Protein AF-A0A2V5NGN3-F1 (afdb_monomer_lite)

Structure (mmCIF, N/CA/C/O backbone):
data_AF-A0A2V5NGN3-F1
#
_entry.id   AF-A0A2V5NGN3-F1
#
loop_
_atom_site.group_PDB
_atom_site.id
_atom_site.type_symbol
_atom_site.label_atom_id
_atom_site.label_alt_id
_atom_site.label_comp_id
_atom_site.label_asym_id
_atom_site.label_entity_id
_atom_site.label_seq_id
_atom_site.pdbx_PDB_ins_code
_atom_site.Cartn_x
_atom_site.Cartn_y
_atom_site.Cartn_z
_atom_site.occupancy
_atom_site.B_iso_or_equiv
_atom_site.auth_seq_id
_atom_site.auth_comp_id
_atom_site.auth_asym_id
_atom_site.auth_atom_id
_atom_site.pdbx_PDB_model_num
ATOM 1 N N . MET A 1 1 ? 6.836 14.467 -0.683 1.00 46.88 1 MET A N 1
ATOM 2 C CA . MET A 1 1 ? 5.372 14.557 -0.471 1.00 46.88 1 MET A CA 1
ATOM 3 C C . MET A 1 1 ? 4.946 13.424 0.453 1.00 46.88 1 MET A C 1
ATOM 5 O O . MET A 1 1 ? 5.663 12.428 0.499 1.00 46.88 1 MET A O 1
ATOM 9 N N . LYS A 1 2 ? 3.846 13.578 1.194 1.00 57.81 2 LYS A N 1
ATOM 10 C CA . LYS A 1 2 ? 3.262 12.522 2.037 1.00 57.81 2 LYS A CA 1
ATOM 11 C C . LYS A 1 2 ? 2.615 11.452 1.135 1.00 57.81 2 LYS A C 1
ATOM 13 O O . LYS A 1 2 ? 2.383 11.733 -0.041 1.00 57.81 2 LYS A O 1
ATOM 18 N N . ALA A 1 3 ? 2.464 10.224 1.617 1.00 71.12 3 ALA A N 1
ATOM 19 C CA . ALA A 1 3 ? 1.658 9.213 0.931 1.00 71.12 3 ALA A CA 1
ATOM 20 C C . ALA A 1 3 ? 0.171 9.603 1.017 1.00 71.12 3 ALA A C 1
ATOM 22 O O . ALA A 1 3 ? -0.210 10.286 1.974 1.00 71.12 3 ALA A O 1
ATOM 23 N N . ASP A 1 4 ? -0.630 9.217 0.024 1.00 80.81 4 ASP A N 1
ATOM 24 C CA . ASP A 1 4 ? -2.070 9.487 0.027 1.00 80.81 4 ASP A CA 1
ATOM 25 C C . ASP A 1 4 ? -2.758 8.361 0.807 1.00 80.81 4 ASP A C 1
ATOM 27 O O . ASP A 1 4 ? -2.554 7.189 0.501 1.00 80.81 4 ASP A O 1
ATOM 31 N N . SER A 1 5 ? -3.533 8.694 1.839 1.00 86.94 5 SER A N 1
ATOM 32 C CA . SER A 1 5 ? -4.194 7.698 2.690 1.00 86.94 5 SER A CA 1
ATOM 33 C C . SER A 1 5 ? -5.699 7.926 2.745 1.00 86.94 5 SER A C 1
ATOM 35 O O . SER A 1 5 ? -6.142 9.065 2.883 1.00 86.94 5 SER A O 1
ATOM 37 N N . ALA A 1 6 ? -6.475 6.844 2.734 1.00 90.50 6 ALA A N 1
ATOM 38 C CA . ALA A 1 6 ? -7.907 6.858 3.010 1.00 90.50 6 ALA A CA 1
ATOM 39 C C . ALA A 1 6 ? -8.258 5.887 4.141 1.00 90.50 6 ALA A C 1
ATOM 41 O O . ALA A 1 6 ? -7.582 4.884 4.370 1.00 90.50 6 ALA A O 1
ATOM 42 N N . VAL A 1 7 ? -9.348 6.184 4.841 1.00 92.69 7 VAL A N 1
ATOM 43 C CA . VAL A 1 7 ? -9.950 5.308 5.851 1.00 92.69 7 VAL A CA 1
ATOM 44 C C . VAL A 1 7 ? -11.326 4.906 5.343 1.00 92.69 7 VAL A C 1
ATOM 46 O O . VAL A 1 7 ? -12.008 5.739 4.746 1.00 92.69 7 VAL A O 1
ATOM 49 N N . SER A 1 8 ? -11.736 3.655 5.567 1.00 91.94 8 SER A N 1
ATOM 50 C CA . SER A 1 8 ? -13.068 3.178 5.173 1.00 91.94 8 SER A CA 1
ATOM 51 C C . SER A 1 8 ? -14.178 4.138 5.595 1.00 91.94 8 SER A C 1
ATOM 53 O O . SER A 1 8 ? -14.196 4.648 6.722 1.00 91.94 8 SER A O 1
ATOM 55 N N . THR A 1 9 ? -15.141 4.338 4.700 1.00 89.00 9 THR A N 1
ATOM 56 C CA . THR A 1 9 ? -16.343 5.115 5.001 1.00 89.00 9 THR A CA 1
ATOM 57 C C . THR A 1 9 ? -17.094 4.474 6.174 1.00 89.00 9 THR A C 1
ATOM 59 O O . THR A 1 9 ? -17.117 3.248 6.317 1.00 89.00 9 THR A O 1
ATOM 62 N N . ASN A 1 10 ? -17.647 5.308 7.059 1.00 90.19 10 ASN A N 1
ATOM 63 C CA . ASN A 1 10 ? -18.389 4.898 8.257 1.00 90.19 10 ASN A CA 1
ATOM 64 C C . ASN A 1 10 ? -17.635 3.910 9.167 1.00 90.19 10 ASN A C 1
ATOM 66 O O . ASN A 1 10 ? -18.250 3.123 9.886 1.00 90.19 10 ASN A O 1
ATO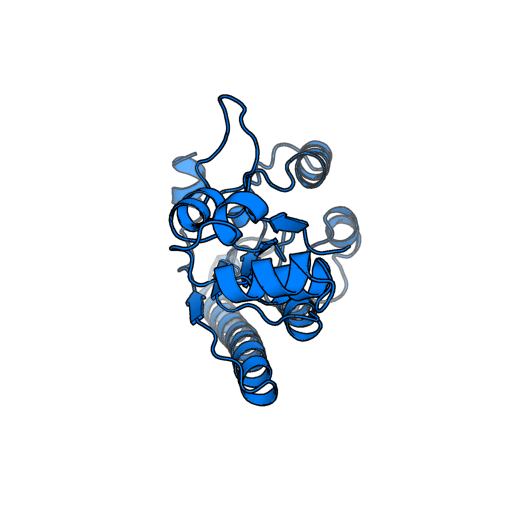M 70 N N . TYR A 1 11 ? -16.292 3.942 9.171 1.00 93.44 11 TYR A N 1
ATOM 71 C CA . TYR A 1 11 ? -15.507 3.008 9.985 1.00 93.44 11 TYR A CA 1
ATOM 72 C C . TYR A 1 11 ? -15.905 3.057 11.465 1.00 93.44 11 TYR A C 1
ATOM 74 O O . TYR A 1 11 ? -15.939 2.004 12.084 1.00 93.44 11 TYR A O 1
ATOM 82 N N . LEU A 1 12 ? -16.244 4.236 12.016 1.00 94.69 12 LEU A N 1
ATOM 83 C CA . LEU A 1 12 ? -16.661 4.382 13.416 1.00 94.69 12 LEU A CA 1
ATOM 84 C C . LEU A 1 12 ? -17.939 3.609 13.733 1.00 94.69 12 LEU A C 1
ATOM 86 O O . LEU A 1 12 ? -17.969 2.915 14.739 1.00 94.69 12 LEU A O 1
ATOM 90 N N . GLU A 1 13 ? -18.958 3.692 12.880 1.00 95.19 13 GLU A N 1
ATOM 91 C CA . GLU A 1 13 ? -20.213 2.944 13.046 1.00 95.19 13 GLU A CA 1
ATOM 92 C C . GLU A 1 13 ? -19.951 1.438 12.966 1.00 95.19 13 GLU A C 1
ATOM 94 O O . GLU A 1 13 ? -20.419 0.661 13.791 1.00 95.19 13 GLU A O 1
ATOM 99 N N . ARG A 1 14 ? -19.103 1.025 12.022 1.00 95.06 14 ARG A N 1
ATOM 100 C CA . ARG A 1 14 ? -18.781 -0.389 11.795 1.00 95.06 14 ARG A CA 1
ATOM 101 C C . ARG A 1 14 ? -17.876 -1.004 12.854 1.00 95.06 14 ARG A C 1
ATOM 103 O O . ARG A 1 14 ? -17.894 -2.218 13.036 1.00 95.06 14 ARG A O 1
ATOM 110 N N . VAL A 1 15 ? -17.043 -0.212 13.525 1.00 96.56 15 VAL A N 1
ATOM 111 C CA . VAL A 1 15 ? -16.332 -0.687 14.720 1.00 96.56 15 VAL A CA 1
ATOM 112 C C . VAL A 1 15 ? -17.188 -0.556 15.977 1.00 96.56 15 VAL A C 1
ATOM 114 O O . VAL A 1 15 ? -16.885 -1.225 16.952 1.00 96.56 15 VAL A O 1
ATOM 117 N N . ALA A 1 16 ? -18.241 0.267 15.968 1.00 96.06 16 ALA A N 1
ATOM 118 C CA . ALA A 1 16 ? -19.187 0.375 17.075 1.00 96.06 16 ALA A CA 1
ATOM 119 C C . ALA A 1 16 ? -20.149 -0.813 17.161 1.00 96.06 16 ALA A C 1
ATOM 121 O O . ALA A 1 16 ? -20.618 -1.109 18.255 1.00 96.06 16 ALA A O 1
ATOM 122 N N . ASP A 1 17 ? -20.410 -1.505 16.052 1.00 95.81 17 ASP A N 1
ATOM 123 C CA . ASP A 1 17 ? -21.212 -2.731 16.028 1.00 95.81 17 ASP A CA 1
ATOM 124 C C . ASP A 1 17 ? -20.639 -3.792 16.997 1.00 95.81 17 ASP A C 1
ATOM 126 O O . ASP A 1 17 ? -19.470 -4.160 16.849 1.00 95.81 17 ASP A O 1
ATOM 130 N N . PRO A 1 18 ? -21.421 -4.304 17.970 1.00 95.88 18 PRO A N 1
ATOM 131 C CA . PRO A 1 18 ? -20.990 -5.361 18.887 1.00 95.88 18 PRO A CA 1
ATOM 132 C C . PRO A 1 18 ? -20.501 -6.649 18.210 1.00 95.88 18 PRO A C 1
ATOM 134 O O . PRO A 1 18 ? -19.661 -7.347 18.775 1.00 95.88 18 PRO A O 1
ATOM 137 N N . ALA A 1 19 ? -20.982 -6.965 17.003 1.00 94.38 19 ALA A N 1
ATOM 138 C CA . ALA A 1 19 ? -20.518 -8.117 16.227 1.00 94.38 19 ALA A CA 1
ATOM 139 C C . ALA A 1 19 ? -19.143 -7.882 15.571 1.00 94.38 19 ALA A C 1
ATOM 141 O O . ALA A 1 19 ? -18.498 -8.815 15.085 1.00 94.38 19 ALA A O 1
ATOM 142 N N . SER A 1 20 ? -18.665 -6.636 15.545 1.00 94.12 20 SER A N 1
ATOM 143 C CA . SER A 1 20 ? -17.372 -6.278 14.977 1.00 94.12 20 SER A CA 1
ATOM 144 C C . SER A 1 20 ? -16.228 -6.756 15.863 1.00 94.12 20 SER A C 1
ATOM 146 O O . SER A 1 20 ? -16.149 -6.429 17.046 1.00 94.12 20 SER A O 1
ATOM 148 N N . ARG A 1 21 ? -15.222 -7.405 15.267 1.00 95.00 21 ARG A N 1
ATOM 149 C CA . ARG A 1 21 ? -13.978 -7.770 15.978 1.00 95.00 21 ARG A CA 1
ATOM 150 C C . ARG A 1 21 ? -13.230 -6.571 16.580 1.00 95.00 21 ARG A C 1
ATOM 152 O O . ARG A 1 21 ? -12.356 -6.753 17.420 1.00 95.00 21 ARG A O 1
ATOM 159 N N . PHE A 1 22 ? -13.527 -5.354 16.120 1.00 96.62 22 PHE A N 1
ATOM 160 C CA . PHE A 1 22 ? -12.909 -4.120 16.607 1.00 96.62 22 PHE A CA 1
ATOM 161 C C . PHE A 1 22 ? -13.726 -3.424 17.700 1.00 96.62 22 PHE A C 1
ATOM 163 O O . PHE A 1 22 ? -13.265 -2.411 18.229 1.00 96.62 22 PHE A O 1
ATOM 170 N N . HIS A 1 23 ? -14.895 -3.960 18.062 1.00 97.00 23 HIS A N 1
ATOM 171 C CA . HIS A 1 23 ? -15.765 -3.392 19.087 1.00 97.00 23 HIS A CA 1
ATOM 172 C C . HIS A 1 23 ? -15.061 -3.115 20.423 1.00 97.00 23 HIS A C 1
ATOM 174 O O . HIS A 1 23 ? -15.217 -2.009 20.947 1.00 97.00 23 HIS A O 1
ATOM 180 N N . PRO A 1 24 ? -14.183 -4.001 20.943 1.00 97.81 24 PRO A N 1
ATOM 181 C CA . PRO A 1 24 ? -13.442 -3.703 22.169 1.00 97.81 24 PRO A CA 1
ATOM 182 C C . PRO A 1 24 ? -12.607 -2.417 22.073 1.00 97.81 24 PRO A C 1
ATOM 184 O O . PRO A 1 24 ? -12.507 -1.652 23.032 1.00 97.81 24 PRO A O 1
ATOM 187 N N . TYR A 1 25 ? -12.039 -2.129 20.898 1.00 97.12 25 TYR A N 1
ATOM 188 C CA . TYR A 1 25 ? -11.279 -0.900 20.675 1.00 97.12 25 TYR A CA 1
ATOM 189 C C . TYR A 1 25 ? -12.185 0.320 20.536 1.00 97.12 25 TYR A C 1
ATOM 191 O O . TYR A 1 25 ? -11.804 1.404 20.972 1.00 97.12 25 TYR A O 1
ATOM 199 N N . TYR A 1 26 ? -13.381 0.164 19.966 1.00 97.19 26 TYR A N 1
ATOM 200 C CA . TYR A 1 26 ? -14.373 1.234 19.954 1.00 97.19 26 TYR A CA 1
ATOM 201 C C . TYR A 1 26 ? -14.799 1.619 21.374 1.00 97.19 26 TYR A C 1
ATOM 203 O O . TYR A 1 26 ? -14.795 2.804 21.702 1.00 97.19 26 TYR A O 1
ATOM 211 N N . VAL A 1 27 ? -15.090 0.638 22.233 1.00 98.00 27 VAL A N 1
ATOM 212 C CA . VAL A 1 27 ? -15.438 0.877 23.643 1.00 98.00 27 VAL A CA 1
ATOM 213 C C . VAL A 1 27 ? -14.296 1.597 24.364 1.00 98.00 27 VAL A C 1
ATOM 215 O O . VAL A 1 27 ? -14.522 2.634 24.985 1.00 98.00 27 VAL A O 1
ATOM 218 N N . ALA A 1 28 ? -13.053 1.130 24.204 1.00 97.69 28 ALA A N 1
ATOM 219 C CA . ALA A 1 28 ? -11.882 1.795 24.777 1.00 97.69 28 ALA A CA 1
ATOM 220 C C . ALA A 1 28 ? -11.720 3.244 24.278 1.00 97.69 28 ALA A C 1
ATOM 222 O O . ALA A 1 28 ? -11.357 4.137 25.044 1.00 97.69 28 ALA A O 1
ATOM 223 N N . TYR A 1 29 ? -12.011 3.498 22.999 1.00 97.44 29 TYR A N 1
ATOM 224 C CA . TYR A 1 29 ? -11.994 4.843 22.424 1.00 97.44 29 TYR A CA 1
ATOM 225 C C . TYR A 1 29 ? -13.089 5.732 23.023 1.00 97.44 29 TYR A C 1
ATOM 227 O O . TYR A 1 29 ? -12.808 6.861 23.422 1.00 97.44 29 TYR A O 1
ATOM 235 N N . LYS A 1 30 ? -14.323 5.228 23.139 1.00 97.25 30 LYS A N 1
ATOM 236 C CA . LYS A 1 30 ? -15.449 5.967 23.733 1.00 97.25 30 LYS A CA 1
ATOM 237 C C . LYS A 1 30 ? -15.225 6.286 25.208 1.00 97.25 30 LYS A C 1
ATOM 239 O O . LYS A 1 30 ? -15.628 7.357 25.648 1.00 97.25 30 LYS A O 1
ATOM 244 N N . ASN A 1 31 ? -14.522 5.413 25.921 1.00 97.31 31 ASN A N 1
ATOM 245 C CA . ASN A 1 31 ? -14.144 5.605 27.319 1.00 97.31 31 ASN A CA 1
ATOM 246 C C . ASN A 1 31 ? -12.887 6.480 27.498 1.00 97.31 31 ASN A C 1
ATOM 248 O O . ASN A 1 31 ? -12.395 6.615 28.614 1.00 97.31 31 ASN A O 1
ATOM 252 N N . GLY A 1 32 ? -12.323 7.039 26.420 1.00 96.38 32 GLY A N 1
ATOM 253 C CA . GLY A 1 32 ? -11.140 7.905 26.477 1.00 96.38 32 GLY A CA 1
ATOM 254 C C . GLY A 1 32 ? -9.824 7.186 26.797 1.00 96.38 32 GLY A C 1
ATOM 255 O O . GLY A 1 32 ? -8.801 7.841 26.975 1.00 96.38 32 GLY A O 1
ATOM 256 N N . GLN A 1 33 ? -9.817 5.851 26.838 1.00 98.00 33 GLN A N 1
ATOM 257 C CA . GLN A 1 33 ? -8.629 5.045 27.151 1.00 98.00 33 GLN A CA 1
ATOM 258 C C . GLN A 1 33 ? -7.629 5.011 25.991 1.00 98.00 33 GLN A C 1
ATOM 260 O O . GLN A 1 33 ? -6.436 4.788 26.190 1.00 98.00 33 GLN A O 1
ATOM 265 N N . ILE A 1 34 ? -8.117 5.201 24.764 1.00 97.50 34 ILE A N 1
ATOM 266 C CA . ILE A 1 34 ? -7.287 5.315 23.567 1.00 97.50 34 ILE A CA 1
ATOM 267 C C . ILE A 1 34 ? -7.717 6.524 22.743 1.00 97.50 34 ILE A C 1
ATOM 269 O O . ILE A 1 34 ? -8.887 6.898 22.706 1.00 97.50 34 ILE A O 1
ATOM 273 N N . THR A 1 35 ? -6.774 7.111 22.017 1.00 96.81 35 THR A N 1
ATOM 274 C CA . THR A 1 35 ? -7.061 8.190 21.072 1.00 96.81 35 THR A CA 1
ATOM 275 C C . THR A 1 35 ? -7.615 7.646 19.756 1.00 96.81 35 THR A C 1
ATOM 277 O O . THR A 1 35 ? -7.431 6.477 19.402 1.00 96.81 35 THR A O 1
ATOM 280 N N . ARG A 1 36 ? -8.228 8.524 18.955 1.00 94.50 36 ARG A N 1
ATOM 281 C CA . ARG A 1 36 ? -8.684 8.188 17.596 1.00 94.50 36 ARG A CA 1
ATOM 282 C C . ARG A 1 36 ? -7.545 7.655 16.717 1.00 94.50 36 ARG A C 1
ATOM 284 O O . ARG A 1 36 ? -7.736 6.700 15.971 1.00 94.50 36 ARG A O 1
ATOM 291 N N . THR A 1 37 ? -6.351 8.234 16.826 1.00 93.94 37 THR A N 1
ATOM 292 C CA . THR A 1 37 ? -5.163 7.782 16.085 1.00 93.94 37 THR A CA 1
ATOM 293 C C . THR A 1 37 ? -4.770 6.360 16.477 1.00 93.94 37 THR A C 1
ATOM 295 O O . THR A 1 37 ? -4.473 5.537 15.614 1.00 93.94 37 THR A O 1
ATOM 298 N N . GLN A 1 38 ? -4.826 6.041 17.771 1.00 95.62 38 GLN A N 1
ATOM 299 C CA . GLN A 1 38 ? -4.563 4.690 18.261 1.00 95.62 38 GLN A CA 1
ATOM 300 C C . GLN A 1 38 ? -5.659 3.697 17.846 1.00 95.62 38 GLN A C 1
ATOM 302 O O . GLN A 1 38 ? -5.361 2.521 17.657 1.00 95.62 38 GLN A O 1
ATOM 307 N N . LEU A 1 39 ? -6.915 4.128 17.692 1.00 96.00 39 LEU A N 1
ATOM 308 C CA . LEU A 1 39 ? -7.974 3.292 17.114 1.00 96.00 39 LEU A CA 1
ATOM 309 C C . LEU A 1 39 ? -7.676 2.971 15.641 1.00 96.00 39 LEU A C 1
ATOM 311 O O . LEU A 1 39 ? -7.677 1.806 15.256 1.00 96.00 39 LEU A O 1
ATOM 315 N N . LEU A 1 40 ? -7.338 3.980 14.832 1.00 94.94 40 LEU A N 1
ATOM 316 C CA . LEU A 1 40 ? -6.981 3.792 13.419 1.00 94.94 40 LEU A CA 1
ATOM 317 C C . LEU A 1 40 ? -5.748 2.896 13.233 1.00 94.94 40 LEU A C 1
ATOM 319 O O . LEU A 1 40 ? -5.697 2.096 12.303 1.00 94.94 40 LEU A O 1
ATOM 323 N N . ALA A 1 41 ? -4.765 2.980 14.132 1.00 94.62 41 ALA A N 1
ATOM 324 C CA . ALA A 1 41 ? -3.578 2.123 14.103 1.00 94.62 41 ALA A CA 1
ATOM 325 C C . ALA A 1 41 ? -3.888 0.627 14.332 1.00 94.62 41 ALA A C 1
ATOM 327 O O . ALA A 1 41 ? -3.075 -0.225 13.967 1.00 94.62 41 ALA A O 1
ATOM 328 N N . ARG A 1 42 ? -5.048 0.311 14.928 1.00 94.75 42 ARG A N 1
ATOM 329 C CA . ARG A 1 42 ? -5.520 -1.060 15.184 1.00 94.75 42 ARG A CA 1
ATOM 330 C C . ARG A 1 42 ? -6.383 -1.632 14.061 1.00 94.75 42 ARG A C 1
ATOM 332 O O . ARG A 1 42 ? -6.627 -2.836 14.048 1.00 94.75 42 ARG A O 1
ATOM 339 N N . LEU A 1 43 ? -6.842 -0.796 13.130 1.00 96.12 43 LEU A N 1
ATOM 340 C CA . LEU A 1 43 ? -7.447 -1.286 11.895 1.00 96.12 43 LEU A CA 1
ATOM 341 C C . LEU A 1 43 ? -6.373 -1.955 11.020 1.00 96.12 43 LEU A C 1
ATOM 343 O O . LEU A 1 43 ? -5.189 -1.697 11.230 1.00 96.12 43 LEU A O 1
ATOM 347 N N . PRO A 1 44 ? -6.747 -2.791 10.040 1.00 96.50 44 PRO A N 1
ATOM 348 C CA . PRO A 1 44 ? -5.828 -3.279 9.022 1.00 96.50 44 PRO A CA 1
ATOM 349 C C . PRO A 1 44 ? -5.299 -2.123 8.164 1.00 96.50 44 PRO A C 1
ATOM 351 O O . PRO A 1 44 ? -6.069 -1.249 7.758 1.00 96.50 44 PRO A O 1
ATOM 354 N N . HIS A 1 45 ? -4.002 -2.134 7.866 1.00 96.75 45 HIS A N 1
ATOM 355 C CA . HIS A 1 45 ? -3.323 -1.180 6.989 1.00 96.75 45 HIS A CA 1
ATOM 356 C C . HIS A 1 45 ? -2.941 -1.866 5.683 1.00 96.75 45 HIS A C 1
ATOM 358 O O . HIS A 1 45 ? -2.197 -2.845 5.676 1.00 96.75 45 HIS A O 1
ATOM 364 N N . VAL A 1 46 ? -3.431 -1.337 4.568 1.00 96.62 46 VAL A N 1
ATOM 365 C CA . VAL A 1 46 ? -3.113 -1.813 3.222 1.00 96.62 46 VAL A CA 1
ATOM 366 C C . VAL A 1 46 ? -2.274 -0.757 2.523 1.00 96.62 46 VAL A C 1
ATOM 368 O O . VAL A 1 46 ? -2.650 0.411 2.470 1.00 96.62 46 VAL A O 1
ATOM 371 N N . ALA A 1 47 ? -1.139 -1.157 1.973 1.00 94.94 47 ALA A N 1
ATOM 372 C CA . ALA A 1 47 ? -0.250 -0.286 1.230 1.00 94.94 47 ALA A CA 1
ATOM 373 C C . ALA A 1 47 ? -0.184 -0.690 -0.236 1.00 94.94 47 ALA A C 1
ATOM 375 O O . ALA A 1 47 ? -0.244 -1.874 -0.564 1.00 94.94 47 ALA A O 1
ATOM 376 N N . MET A 1 48 ? 0.018 0.295 -1.102 1.00 92.12 48 MET A N 1
ATOM 377 C CA . MET A 1 48 ? 0.325 0.069 -2.507 1.00 92.12 48 MET A CA 1
ATOM 378 C C . MET A 1 48 ? 1.620 0.777 -2.898 1.00 92.12 48 MET A C 1
ATOM 380 O O . MET A 1 48 ? 1.820 1.956 -2.596 1.00 92.12 48 MET A O 1
ATOM 384 N N . VAL A 1 49 ? 2.493 0.028 -3.565 1.00 89.75 49 VAL A N 1
ATOM 385 C CA . VAL A 1 49 ? 3.700 0.488 -4.248 1.00 89.75 49 VAL A CA 1
ATOM 386 C C . VAL A 1 49 ? 3.448 0.383 -5.746 1.00 89.75 49 VAL A C 1
ATOM 388 O O . VAL A 1 49 ? 3.044 -0.676 -6.233 1.00 89.75 49 VAL A O 1
ATOM 391 N N . GLY A 1 50 ? 3.728 1.455 -6.480 1.00 83.06 50 GLY A N 1
ATOM 392 C CA . GLY A 1 50 ? 3.336 1.550 -7.880 1.00 83.06 50 GLY A CA 1
ATOM 393 C C . GLY A 1 50 ? 4.137 2.538 -8.718 1.00 83.06 50 GLY A C 1
ATOM 394 O O . GLY A 1 50 ? 4.796 3.439 -8.193 1.00 83.06 50 GLY A O 1
ATOM 395 N N . ASP A 1 51 ? 4.072 2.371 -10.038 1.00 74.12 51 ASP A N 1
ATOM 396 C CA . ASP A 1 51 ? 4.577 3.329 -11.028 1.00 74.12 51 ASP A CA 1
ATOM 397 C C . ASP A 1 51 ? 3.448 4.092 -11.747 1.00 74.12 51 ASP A C 1
ATOM 399 O O . ASP A 1 51 ? 2.295 4.092 -11.324 1.00 74.12 51 ASP A O 1
ATOM 403 N N . SER A 1 52 ? 3.765 4.793 -12.833 1.00 65.06 52 SER A N 1
ATOM 404 C CA . SER A 1 52 ? 2.779 5.549 -13.614 1.00 65.06 52 SER A CA 1
ATOM 405 C C . SER A 1 52 ? 1.633 4.696 -14.166 1.00 65.06 52 SER A C 1
ATOM 407 O O . SER A 1 52 ? 0.516 5.203 -14.229 1.00 65.06 52 SER A O 1
ATOM 409 N N . LEU A 1 53 ? 1.863 3.430 -14.540 1.00 65.62 53 LEU A N 1
ATOM 410 C CA . LEU A 1 53 ? 0.789 2.574 -15.067 1.00 65.62 53 LEU A CA 1
ATOM 411 C C . LEU A 1 53 ? -0.263 2.282 -14.005 1.00 65.62 53 LEU A C 1
ATOM 413 O O . LEU A 1 53 ? -1.458 2.247 -14.284 1.00 65.62 53 LEU A O 1
ATOM 417 N N . SER A 1 54 ? 0.185 2.155 -12.762 1.00 58.25 54 SER A N 1
ATOM 418 C CA . SER A 1 54 ? -0.698 1.927 -11.631 1.00 58.25 54 SER A CA 1
ATOM 419 C C . SER A 1 54 ? -1.525 3.153 -11.206 1.00 58.25 54 SER A C 1
ATOM 421 O O . SER A 1 54 ? -2.407 2.996 -10.371 1.00 58.25 54 SER A O 1
ATOM 423 N N . ARG A 1 55 ? -1.293 4.340 -11.797 1.00 60.97 55 ARG A N 1
ATOM 424 C CA . ARG A 1 55 ? -1.979 5.612 -11.472 1.00 60.97 55 ARG A CA 1
ATOM 425 C C . ARG A 1 55 ? -2.808 6.188 -12.627 1.00 60.97 55 ARG A C 1
ATOM 427 O O . ARG A 1 55 ? -2.935 7.404 -12.751 1.00 60.97 55 ARG A O 1
ATOM 434 N N . ASP A 1 56 ? -3.334 5.329 -13.501 1.00 56.28 56 ASP A N 1
ATOM 435 C CA . ASP A 1 56 ? -4.211 5.733 -14.612 1.00 56.28 56 ASP A CA 1
ATOM 436 C C . ASP A 1 56 ? -3.569 6.764 -15.576 1.00 56.28 56 ASP A C 1
ATOM 438 O O . ASP A 1 56 ? -4.217 7.681 -16.090 1.00 56.28 56 ASP A O 1
ATOM 442 N N . ALA A 1 57 ? -2.253 6.665 -15.796 1.00 52.56 57 ALA A N 1
ATOM 443 C CA . ALA A 1 57 ? -1.513 7.672 -16.549 1.00 52.56 57 ALA A CA 1
ATOM 444 C C . ALA A 1 57 ? -1.796 7.600 -18.062 1.00 52.56 57 ALA A C 1
ATOM 446 O O . ALA A 1 57 ? -1.233 6.780 -18.781 1.00 52.56 57 ALA A O 1
ATOM 447 N N . TYR A 1 58 ? -2.610 8.532 -18.565 1.00 53.28 58 TYR A N 1
ATOM 448 C CA . TYR A 1 58 ? -2.703 8.854 -19.993 1.00 53.28 58 TYR A CA 1
ATOM 449 C C . TYR A 1 58 ? -1.723 9.986 -20.338 1.00 53.28 58 TYR A C 1
ATOM 451 O O . TYR A 1 58 ? -1.791 11.070 -19.743 1.00 53.28 58 TYR A O 1
ATOM 459 N N . ILE A 1 59 ? -0.814 9.766 -21.291 1.00 51.91 59 ILE A N 1
ATOM 460 C CA . ILE A 1 59 ? 0.196 10.751 -21.711 1.00 51.91 59 ILE A CA 1
ATOM 461 C C . ILE A 1 59 ? -0.284 11.421 -23.001 1.00 51.91 59 ILE A C 1
ATOM 463 O O . ILE A 1 59 ? -0.222 10.826 -24.065 1.00 51.91 59 ILE A O 1
ATOM 467 N N . SER A 1 60 ? -0.754 12.670 -22.909 1.00 47.75 60 SER A N 1
ATOM 468 C CA . SER A 1 60 ? -1.161 13.462 -24.089 1.00 47.75 60 SER A CA 1
ATOM 469 C C . SER A 1 60 ? -0.256 14.672 -24.342 1.00 47.75 60 SER A C 1
ATOM 471 O O . SER A 1 60 ? -0.159 15.142 -25.466 1.00 47.75 60 SER A O 1
ATOM 473 N N . SER A 1 61 ? 0.405 15.194 -23.301 1.00 52.56 61 SER A N 1
ATOM 474 C CA . SER A 1 61 ? 1.437 16.242 -23.356 1.00 52.56 61 SER A CA 1
ATOM 475 C C . SER A 1 61 ? 2.117 16.360 -21.985 1.00 52.56 61 SER A C 1
ATOM 477 O O . SER A 1 61 ? 1.532 15.957 -20.981 1.00 52.56 61 SER A O 1
ATOM 479 N N . ALA A 1 62 ? 3.322 16.935 -21.892 1.00 53.19 62 ALA A N 1
ATOM 480 C CA . ALA A 1 62 ? 4.026 17.085 -20.608 1.00 53.19 62 ALA A CA 1
ATOM 481 C C . ALA A 1 62 ? 3.209 17.871 -19.559 1.00 53.19 62 ALA A C 1
ATOM 483 O O . ALA A 1 62 ? 3.136 17.464 -18.399 1.00 53.19 62 ALA A O 1
ATOM 484 N N . LEU A 1 63 ? 2.540 18.952 -19.979 1.00 54.62 63 LEU A N 1
ATOM 485 C CA . LEU A 1 63 ? 1.665 19.756 -19.117 1.00 54.62 63 LEU A CA 1
ATOM 486 C C . LEU A 1 63 ? 0.366 19.020 -18.759 1.00 54.62 63 LEU A C 1
ATOM 488 O O . LEU A 1 63 ? -0.050 19.056 -17.604 1.00 54.62 63 LEU A O 1
ATOM 492 N N . GLY A 1 64 ? -0.243 18.294 -19.704 1.00 57.50 64 GLY A N 1
ATOM 493 C CA . GLY A 1 64 ? -1.442 17.491 -19.442 1.00 57.50 64 GLY A CA 1
ATOM 494 C C . GLY A 1 64 ? -1.174 16.322 -18.490 1.00 57.50 64 GLY A C 1
ATOM 495 O O . GLY A 1 64 ? -1.971 16.046 -17.594 1.00 57.50 64 GLY A O 1
ATOM 496 N N . THR A 1 65 ? -0.018 15.676 -18.628 1.00 58.56 65 THR A N 1
ATOM 497 C CA . THR A 1 65 ? 0.457 14.616 -17.730 1.00 58.56 65 THR A CA 1
ATOM 498 C C . THR A 1 65 ? 0.761 15.167 -16.336 1.00 58.56 65 THR A C 1
ATOM 500 O O . THR A 1 65 ? 0.363 14.559 -15.344 1.00 58.56 65 THR A O 1
ATOM 503 N N . PHE A 1 66 ? 1.400 16.340 -16.237 1.00 60.69 66 PHE A N 1
ATOM 504 C CA . PHE A 1 66 ? 1.644 17.012 -14.956 1.00 60.69 66 PHE A CA 1
ATOM 505 C C . PHE A 1 66 ? 0.339 17.427 -14.257 1.00 60.69 66 PHE A C 1
ATOM 507 O O . PHE A 1 66 ? 0.176 17.180 -13.061 1.00 60.69 66 PHE A O 1
ATOM 514 N N . TRP A 1 67 ? -0.614 17.997 -15.001 1.00 62.38 67 TRP A N 1
ATOM 515 C CA . TRP A 1 67 ? -1.934 18.355 -14.483 1.00 62.38 67 TRP A CA 1
ATOM 516 C C . TRP A 1 67 ? -2.682 17.127 -13.959 1.00 62.38 67 TRP A C 1
ATOM 518 O O . TRP A 1 67 ? -3.167 17.141 -12.828 1.00 62.38 67 TRP A O 1
ATOM 528 N N . ARG A 1 68 ? -2.718 16.025 -14.721 1.00 62.44 68 ARG A N 1
ATOM 529 C CA . ARG A 1 68 ? -3.355 14.768 -14.287 1.00 62.44 68 ARG A CA 1
ATOM 530 C C . ARG A 1 68 ? -2.667 14.145 -13.071 1.00 62.44 68 ARG A C 1
ATOM 532 O O . ARG A 1 68 ? -3.363 13.721 -12.156 1.00 62.44 68 ARG A O 1
ATOM 539 N N . ALA A 1 69 ? -1.335 14.187 -12.995 1.00 61.06 69 ALA A N 1
ATOM 540 C CA . ALA A 1 69 ? -0.577 13.730 -11.823 1.00 61.06 69 ALA A CA 1
ATOM 541 C C . ALA A 1 69 ? -0.960 14.460 -10.521 1.00 61.06 69 ALA A C 1
ATOM 543 O O . ALA A 1 69 ? -0.785 13.926 -9.422 1.00 61.06 69 ALA A O 1
ATOM 544 N N . HIS A 1 70 ? -1.428 15.707 -10.630 1.00 60.84 70 HIS A N 1
ATOM 545 C CA . HIS A 1 70 ? -1.877 16.502 -9.489 1.00 60.84 70 HIS A CA 1
ATOM 546 C C . HIS A 1 70 ? -3.384 16.419 -9.237 1.00 60.84 70 HIS A C 1
ATOM 548 O O . HIS A 1 70 ? -3.787 16.482 -8.082 1.00 60.84 70 HIS A O 1
ATOM 554 N N . THR A 1 71 ? -4.200 16.268 -10.282 1.00 58.75 71 THR A N 1
ATOM 555 C CA . THR A 1 71 ? -5.670 16.351 -10.191 1.00 58.75 71 THR A CA 1
ATOM 556 C C . THR A 1 71 ? -6.389 15.003 -10.133 1.00 58.75 71 THR A C 1
ATOM 558 O O . THR A 1 71 ? -7.552 14.972 -9.746 1.00 58.75 71 THR A O 1
ATOM 561 N N . ARG A 1 72 ? -5.729 13.886 -10.476 1.00 62.28 72 ARG A N 1
ATOM 562 C CA . ARG A 1 72 ? -6.292 12.521 -10.395 1.00 62.28 72 ARG A CA 1
ATOM 563 C C . ARG A 1 72 ? -5.732 11.677 -9.241 1.00 62.28 72 ARG A C 1
ATOM 565 O O . ARG A 1 72 ? -5.792 10.455 -9.290 1.00 62.28 72 ARG A O 1
ATOM 572 N N . ARG A 1 73 ? -5.166 12.300 -8.202 1.00 62.22 73 ARG A N 1
ATOM 573 C CA . ARG A 1 73 ? -4.731 11.554 -7.006 1.00 62.22 73 ARG A CA 1
ATOM 574 C C . ARG A 1 73 ? -5.932 10.906 -6.325 1.00 62.22 73 ARG A C 1
ATOM 576 O O . ARG A 1 73 ? -6.944 11.579 -6.147 1.00 62.22 73 ARG A O 1
ATOM 583 N N . GLY A 1 74 ? -5.805 9.636 -5.942 1.00 64.00 74 GLY A N 1
ATOM 584 C CA . GLY A 1 74 ? -6.905 8.896 -5.325 1.00 64.00 74 GLY A CA 1
ATOM 585 C C . GLY A 1 74 ? -8.073 8.624 -6.281 1.00 64.00 74 GLY A C 1
ATOM 586 O O . GLY A 1 74 ? -9.217 8.593 -5.836 1.00 64.00 74 GLY A O 1
ATOM 587 N N . ARG A 1 75 ? -7.785 8.477 -7.582 1.00 73.44 75 ARG A N 1
ATOM 588 C CA . ARG A 1 75 ? -8.715 8.016 -8.628 1.00 73.44 75 ARG A CA 1
ATOM 589 C C . ARG A 1 75 ? -8.046 6.941 -9.485 1.00 73.44 75 ARG A C 1
ATOM 591 O O . ARG A 1 75 ? -7.916 7.082 -10.701 1.00 73.44 75 ARG A O 1
ATOM 598 N N . ASP A 1 76 ? -7.542 5.904 -8.826 1.00 78.00 76 ASP A N 1
ATOM 599 C CA . ASP A 1 76 ? -6.923 4.754 -9.480 1.00 78.00 76 ASP A CA 1
ATOM 600 C C . ASP A 1 76 ? -7.519 3.427 -8.992 1.00 78.00 76 ASP A C 1
ATOM 602 O O . ASP A 1 76 ? -8.369 3.364 -8.103 1.00 78.00 76 ASP A O 1
ATOM 606 N N . TRP A 1 77 ? -7.090 2.331 -9.615 1.00 83.50 77 TRP A N 1
ATOM 607 C CA . TRP A 1 77 ? -7.595 0.989 -9.323 1.00 83.50 77 TRP A CA 1
ATOM 608 C C . TRP A 1 77 ? -7.375 0.558 -7.864 1.00 83.50 77 TRP A C 1
ATOM 610 O O . TRP A 1 77 ? -8.112 -0.302 -7.370 1.00 83.50 77 TRP A O 1
ATOM 620 N N . PHE A 1 78 ? -6.378 1.113 -7.169 1.00 87.12 78 PHE A N 1
ATOM 621 C CA . PHE A 1 78 ? -6.097 0.800 -5.776 1.00 87.12 78 PHE A CA 1
ATOM 622 C C . PHE A 1 78 ? -6.909 1.693 -4.840 1.00 87.12 78 PHE A C 1
ATOM 624 O O . PHE A 1 78 ? -7.621 1.176 -3.972 1.00 87.12 78 PHE A O 1
ATOM 631 N N . LEU A 1 79 ? -6.818 3.008 -5.035 1.00 84.44 79 LEU A N 1
ATOM 632 C CA . LEU A 1 79 ? -7.429 4.021 -4.194 1.00 84.44 79 LEU A CA 1
ATOM 633 C C . LEU A 1 79 ? -8.299 4.934 -5.059 1.00 84.44 79 LEU A C 1
ATOM 635 O O . LEU A 1 79 ? -7.822 5.922 -5.601 1.00 84.44 79 LEU A O 1
ATOM 639 N N . ASP A 1 80 ? -9.585 4.600 -5.157 1.00 82.62 80 ASP A N 1
ATOM 640 C CA . ASP A 1 80 ? -10.630 5.506 -5.642 1.00 82.62 80 ASP A CA 1
ATOM 641 C C . ASP A 1 80 ? -11.710 5.616 -4.570 1.00 82.62 80 ASP A C 1
ATOM 643 O O . ASP A 1 80 ? -12.281 4.606 -4.136 1.00 82.62 80 ASP A O 1
ATOM 647 N N . THR A 1 81 ? -11.924 6.838 -4.091 1.00 76.25 81 THR A N 1
ATOM 648 C CA . THR A 1 81 ? -12.927 7.161 -3.073 1.00 76.25 81 THR A CA 1
ATOM 649 C C . THR A 1 81 ? -14.071 8.008 -3.620 1.00 76.25 81 THR A C 1
ATOM 651 O O . THR A 1 81 ? -14.956 8.371 -2.846 1.00 76.25 81 THR A O 1
ATOM 654 N N . ASP A 1 82 ? -14.052 8.352 -4.910 1.00 74.19 82 ASP A N 1
ATOM 655 C CA . ASP A 1 82 ? -15.087 9.169 -5.531 1.00 74.19 82 ASP A CA 1
ATOM 656 C C . ASP A 1 82 ? -16.404 8.384 -5.649 1.00 74.19 82 ASP A C 1
ATOM 658 O O . ASP A 1 82 ? -16.417 7.165 -5.824 1.00 74.19 82 ASP A O 1
ATOM 662 N N . LEU A 1 83 ? -17.523 9.094 -5.536 1.00 63.62 83 LEU A N 1
ATOM 663 C CA . LEU A 1 83 ? -18.879 8.566 -5.700 1.00 63.62 83 LEU A CA 1
ATOM 664 C C . LEU A 1 83 ? -19.476 8.934 -7.069 1.00 63.62 83 LEU A C 1
ATOM 666 O O . LEU A 1 83 ? -20.607 8.554 -7.365 1.00 63.62 83 LEU A O 1
ATOM 670 N N . ALA A 1 84 ? -18.744 9.687 -7.897 1.00 72.31 84 ALA A N 1
ATOM 671 C CA . ALA A 1 84 ? -19.177 10.078 -9.232 1.00 72.31 84 ALA A CA 1
ATOM 672 C C . ALA A 1 84 ? -19.376 8.869 -10.168 1.00 72.31 84 ALA A C 1
ATOM 674 O O . ALA A 1 84 ? -18.757 7.819 -10.008 1.00 72.31 84 ALA A O 1
ATOM 675 N N . SER A 1 85 ? -20.190 9.048 -11.212 1.00 57.34 85 SER A N 1
ATOM 676 C CA . SER A 1 85 ? -20.537 8.011 -12.201 1.00 57.34 85 SER A CA 1
ATOM 677 C C . SER A 1 85 ? -19.348 7.427 -12.982 1.00 57.34 85 SER A C 1
ATOM 679 O O . SER A 1 85 ? -19.497 6.390 -13.618 1.00 57.34 85 SER A O 1
ATOM 681 N N . GLY A 1 86 ? -18.173 8.064 -12.925 1.00 63.38 86 GLY A N 1
ATOM 682 C CA . GLY A 1 86 ? -16.913 7.565 -13.490 1.00 63.38 86 GLY A CA 1
ATOM 683 C C . GLY A 1 86 ? -15.957 6.920 -12.477 1.00 63.38 86 GLY A C 1
ATOM 684 O O . GLY A 1 86 ? -14.793 6.722 -12.814 1.00 63.38 86 GLY A O 1
ATOM 685 N N . SER A 1 87 ? -16.409 6.657 -11.245 1.00 72.25 87 SER A N 1
ATOM 686 C CA . SER A 1 87 ? -15.604 6.062 -10.171 1.00 72.25 87 SER A CA 1
ATOM 687 C C . SER A 1 87 ? -15.234 4.610 -10.472 1.00 72.25 87 SER A C 1
ATOM 689 O O . SER A 1 87 ? -16.062 3.804 -10.910 1.00 72.25 87 SER A O 1
ATOM 691 N N . ILE A 1 88 ? -13.977 4.261 -10.213 1.00 77.44 88 ILE A N 1
ATOM 692 C CA . ILE A 1 88 ? -13.485 2.894 -10.318 1.00 77.44 88 ILE A CA 1
ATOM 693 C C . ILE A 1 88 ? -13.855 2.162 -9.031 1.00 77.44 88 ILE A C 1
ATOM 695 O O . ILE A 1 88 ? -13.553 2.611 -7.925 1.00 77.44 88 ILE A O 1
ATOM 699 N N . TYR A 1 89 ? -14.442 0.968 -9.153 1.00 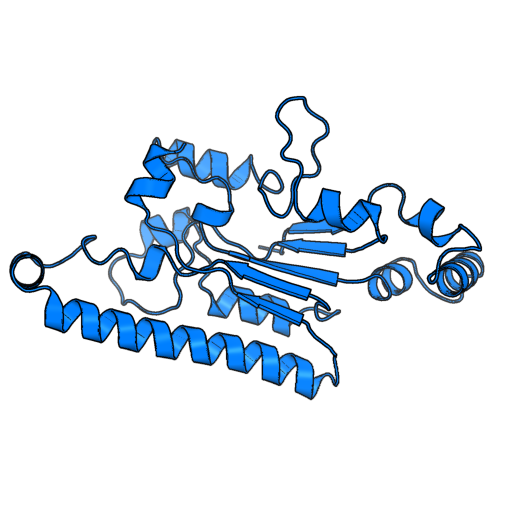83.06 89 TYR A N 1
ATOM 700 C CA . TYR A 1 89 ? -14.658 0.100 -7.995 1.00 83.06 89 TYR A CA 1
ATOM 701 C C . TYR A 1 89 ? -13.329 -0.509 -7.514 1.00 83.06 89 TYR A C 1
ATOM 703 O O . TYR A 1 89 ? -13.000 -1.665 -7.816 1.00 83.06 89 TYR A O 1
ATOM 711 N N . SER A 1 90 ? -12.561 0.327 -6.812 1.00 87.31 90 SER A N 1
ATOM 712 C CA . SER A 1 90 ? -11.166 0.141 -6.420 1.00 87.31 90 SER A CA 1
ATOM 713 C C . SER A 1 90 ? -10.963 -1.008 -5.432 1.00 87.31 90 SER A C 1
ATOM 715 O O . SER A 1 90 ? -11.896 -1.468 -4.766 1.00 87.31 90 SER A O 1
ATOM 717 N N . VAL A 1 91 ? -9.719 -1.477 -5.300 1.00 89.19 91 VAL A N 1
ATOM 718 C CA . VAL A 1 91 ? -9.352 -2.489 -4.296 1.00 89.19 91 VAL A CA 1
ATOM 719 C C . VAL A 1 91 ? -9.708 -2.012 -2.893 1.00 89.19 91 VAL A C 1
ATOM 721 O O . VAL A 1 91 ? -10.259 -2.791 -2.117 1.00 89.19 91 VAL A O 1
ATOM 724 N N . PHE A 1 92 ? -9.486 -0.732 -2.587 1.00 90.75 92 PHE A N 1
ATOM 725 C CA . PHE A 1 92 ? -9.940 -0.128 -1.340 1.00 90.75 92 PHE A CA 1
ATOM 726 C C . PHE A 1 92 ? -11.450 -0.319 -1.124 1.00 90.75 92 PHE A C 1
ATOM 728 O O . PHE A 1 92 ? -11.850 -0.866 -0.096 1.00 90.75 92 PHE A O 1
ATOM 735 N N . LYS A 1 93 ? -12.290 0.035 -2.107 1.00 89.94 93 LYS A N 1
ATOM 736 C CA . LYS A 1 93 ? -13.756 -0.114 -2.019 1.00 89.94 93 LYS A CA 1
ATOM 737 C C . LYS A 1 93 ? -14.238 -1.563 -1.970 1.00 89.94 93 LYS A C 1
ATOM 739 O O . LYS A 1 93 ? -15.300 -1.848 -1.414 1.00 89.94 93 LYS A O 1
ATOM 744 N N . ARG A 1 94 ? -13.472 -2.501 -2.520 1.00 91.25 94 ARG A N 1
ATOM 745 C CA . ARG A 1 94 ? -13.745 -3.940 -2.388 1.00 91.25 94 ARG A CA 1
ATOM 746 C C . ARG A 1 94 ? -13.421 -4.434 -0.988 1.00 91.25 94 ARG A C 1
ATOM 748 O O . ARG A 1 94 ? -14.265 -5.062 -0.355 1.00 91.25 94 ARG A O 1
ATOM 755 N N . LEU A 1 95 ? -12.230 -4.113 -0.489 1.00 92.31 95 LEU A N 1
ATOM 756 C CA . LEU A 1 95 ? -11.777 -4.532 0.834 1.00 92.31 95 LEU A CA 1
ATOM 757 C C . LEU A 1 95 ? -12.600 -3.888 1.955 1.00 92.31 95 LEU A C 1
ATOM 759 O O . LEU A 1 95 ? -12.889 -4.558 2.948 1.00 92.31 95 LEU A O 1
ATOM 763 N N . GLU A 1 96 ? -13.047 -2.636 1.780 1.00 92.12 96 GLU A N 1
ATOM 764 C CA . GLU A 1 96 ? -13.850 -1.956 2.796 1.00 92.12 96 GLU A CA 1
ATOM 765 C C . GLU A 1 96 ? -15.155 -2.706 3.074 1.00 92.12 96 GLU A C 1
ATOM 767 O O . GLU A 1 96 ? -15.602 -2.692 4.214 1.00 92.12 96 GLU A O 1
ATOM 772 N N . ARG A 1 97 ? -15.745 -3.431 2.112 1.00 91.12 97 ARG A N 1
ATOM 773 C CA . ARG A 1 97 ? -16.971 -4.213 2.364 1.00 91.12 97 ARG A CA 1
ATOM 774 C C . ARG A 1 97 ? -16.778 -5.283 3.437 1.00 91.12 97 ARG A C 1
ATOM 776 O O . ARG A 1 97 ? -17.683 -5.511 4.231 1.00 91.12 97 ARG A O 1
ATOM 783 N N . PHE A 1 98 ? -15.591 -5.876 3.514 1.00 91.06 98 PHE A N 1
ATOM 784 C CA . PHE A 1 98 ? -15.303 -6.965 4.449 1.00 91.06 98 PHE A CA 1
ATOM 785 C C . PHE A 1 98 ? -14.876 -6.463 5.827 1.00 91.06 98 PHE A C 1
ATOM 787 O O . PHE A 1 98 ? -15.265 -7.023 6.845 1.00 91.06 98 PHE A O 1
ATOM 794 N N . THR A 1 99 ? -14.068 -5.404 5.881 1.00 93.38 99 THR A N 1
ATOM 795 C CA . THR A 1 99 ? -13.527 -4.882 7.142 1.00 93.38 99 THR A CA 1
ATOM 796 C C . THR A 1 99 ? -13.252 -3.386 7.016 1.00 93.38 99 THR A C 1
ATOM 798 O O . THR A 1 99 ? -12.767 -2.950 5.972 1.00 93.38 99 THR A O 1
ATOM 801 N N . PRO A 1 100 ? -13.493 -2.578 8.063 1.00 95.31 100 PRO A N 1
ATOM 802 C CA . PRO A 1 100 ? -12.922 -1.240 8.129 1.00 95.31 100 PRO A CA 1
ATOM 803 C C . PRO A 1 100 ? -11.395 -1.331 8.076 1.00 95.31 100 PRO A C 1
ATOM 805 O O . PRO A 1 100 ? -10.825 -2.220 8.713 1.00 95.31 100 PRO A O 1
ATOM 808 N N . LEU A 1 101 ? -10.751 -0.450 7.312 1.00 95.94 101 LEU A N 1
ATOM 809 C CA . LEU A 1 101 ? -9.307 -0.455 7.074 1.00 95.94 101 LEU A CA 1
ATOM 810 C C . LEU A 1 101 ? -8.767 0.944 6.750 1.00 95.94 101 LEU A C 1
ATOM 812 O O . LEU A 1 101 ? -9.522 1.880 6.474 1.00 95.94 101 LEU A O 1
ATOM 816 N N . VAL A 1 102 ? -7.441 1.059 6.768 1.00 95.50 102 VAL A N 1
ATOM 817 C CA . VAL A 1 102 ? -6.684 2.220 6.294 1.00 95.50 102 VAL A CA 1
ATOM 818 C C . VAL A 1 102 ? -5.904 1.802 5.051 1.00 95.50 102 VAL A C 1
ATOM 820 O O . VAL A 1 102 ? -5.126 0.855 5.104 1.00 95.50 102 VAL A O 1
ATOM 823 N N . ALA A 1 103 ? -6.098 2.489 3.931 1.00 93.88 103 ALA A N 1
ATOM 824 C CA . ALA A 1 103 ? -5.328 2.269 2.711 1.00 93.88 103 ALA A CA 1
ATOM 825 C C . ALA A 1 103 ? -4.371 3.435 2.485 1.00 93.88 103 ALA A C 1
ATOM 827 O O . ALA A 1 103 ? -4.753 4.582 2.693 1.00 93.88 103 ALA A O 1
ATOM 828 N N . THR A 1 104 ? -3.135 3.151 2.079 1.00 92.06 104 THR A N 1
ATOM 829 C CA . THR A 1 104 ? -2.117 4.167 1.790 1.00 92.06 104 THR A CA 1
ATOM 830 C C . THR A 1 104 ? -1.407 3.875 0.475 1.00 92.06 104 THR A C 1
ATOM 832 O O . THR A 1 104 ? -0.813 2.815 0.288 1.00 92.06 104 THR A O 1
ATOM 835 N N . GLU A 1 105 ? -1.443 4.834 -0.438 1.00 87.75 105 GLU A N 1
ATOM 836 C CA . GLU A 1 105 ? -0.781 4.774 -1.730 1.00 87.75 105 GLU A CA 1
ATOM 837 C C . GLU A 1 105 ? 0.589 5.470 -1.659 1.00 87.75 105 GLU A C 1
ATOM 839 O O . GLU A 1 105 ? 0.705 6.684 -1.448 1.00 87.75 105 GLU A O 1
ATOM 844 N N . TYR A 1 106 ? 1.652 4.687 -1.839 1.00 82.38 106 TYR A N 1
ATOM 845 C CA . TYR A 1 106 ? 3.037 5.166 -1.870 1.00 82.38 106 TYR A CA 1
ATOM 846 C C . TYR A 1 106 ? 3.536 5.435 -3.298 1.00 82.38 106 TYR A C 1
ATOM 848 O O . TYR A 1 106 ? 4.564 6.111 -3.460 1.00 82.38 106 TYR A O 1
ATOM 856 N N . GLY A 1 107 ? 2.776 4.967 -4.300 1.00 66.81 107 GLY A N 1
ATOM 857 C CA . GLY A 1 107 ? 3.022 5.090 -5.736 1.00 66.81 107 GLY A CA 1
ATOM 858 C C . GLY A 1 107 ? 3.419 6.494 -6.187 1.00 66.81 107 GLY A C 1
ATOM 859 O O . GLY A 1 107 ? 3.015 7.502 -5.609 1.00 66.81 107 GLY A O 1
ATOM 860 N N . GLY A 1 108 ? 4.216 6.591 -7.251 1.00 59.22 108 GLY A N 1
ATOM 861 C CA . GLY A 1 108 ? 4.601 7.863 -7.868 1.00 59.22 108 GLY A CA 1
ATOM 862 C C . GLY A 1 108 ? 4.599 7.770 -9.391 1.00 59.22 108 GLY A C 1
ATOM 863 O O . GLY A 1 108 ? 5.000 6.754 -9.953 1.00 59.22 108 GLY A O 1
ATOM 864 N N . MET A 1 109 ? 4.182 8.842 -10.070 1.00 50.69 109 MET A N 1
ATOM 865 C CA . MET A 1 109 ? 4.238 8.941 -11.535 1.00 50.69 109 MET A CA 1
ATOM 866 C C . MET A 1 109 ? 5.673 8.720 -12.031 1.00 50.69 109 MET A C 1
ATOM 868 O O . MET A 1 109 ? 6.558 9.460 -11.623 1.00 50.69 109 MET A O 1
ATOM 872 N N . GLY A 1 110 ? 5.900 7.718 -12.890 1.00 46.44 110 GLY A N 1
ATOM 873 C CA . GLY A 1 110 ? 7.187 7.422 -13.541 1.00 46.44 110 GLY A CA 1
ATOM 874 C C . GLY A 1 110 ? 8.261 6.790 -12.640 1.00 46.44 110 GLY A C 1
ATOM 875 O O . GLY A 1 110 ? 9.455 6.953 -12.889 1.00 46.44 110 GLY A O 1
ATOM 876 N N . ALA A 1 111 ? 7.858 6.092 -11.577 1.00 47.75 111 ALA A N 1
ATOM 877 C CA . ALA A 1 111 ? 8.763 5.338 -10.713 1.00 47.75 111 ALA A CA 1
ATOM 878 C C . ALA A 1 111 ? 9.651 4.346 -11.495 1.00 47.75 111 ALA A C 1
ATOM 880 O O . ALA A 1 111 ? 9.155 3.607 -12.346 1.00 47.75 111 ALA A O 1
ATOM 881 N N . LEU A 1 112 ? 10.951 4.319 -11.180 1.00 48.44 112 LEU A N 1
ATOM 882 C CA . LEU A 1 112 ? 11.916 3.312 -11.641 1.00 48.44 112 LEU A CA 1
ATOM 883 C C . LEU A 1 112 ? 12.363 2.437 -10.466 1.00 48.44 112 LEU A C 1
ATOM 885 O O . LEU A 1 112 ? 12.307 2.853 -9.315 1.00 48.44 112 LEU A O 1
ATOM 889 N N . VAL A 1 113 ? 12.885 1.250 -10.734 1.00 44.84 113 VAL A N 1
ATOM 890 C CA . VAL A 1 113 ? 13.398 0.316 -9.716 1.00 44.84 113 VAL A CA 1
ATOM 891 C C . VAL A 1 113 ? 14.812 0.697 -9.181 1.00 44.84 113 VAL A C 1
ATOM 893 O O . VAL A 1 113 ? 15.324 -0.003 -8.325 1.00 44.84 113 VAL A O 1
ATOM 896 N N . ASP A 1 114 ? 15.353 1.887 -9.528 1.00 41.31 114 ASP A N 1
ATOM 897 C CA . ASP A 1 114 ? 16.778 2.347 -9.436 1.00 41.31 114 ASP A CA 1
ATOM 898 C C . ASP A 1 114 ? 17.661 1.719 -10.541 1.00 41.31 114 ASP A C 1
ATOM 900 O O . ASP A 1 114 ? 17.279 0.696 -11.082 1.00 41.31 114 ASP A O 1
ATOM 904 N N . ARG A 1 115 ? 18.767 2.246 -11.106 1.00 40.66 115 ARG A N 1
ATOM 905 C CA . ARG A 1 115 ? 19.597 3.481 -11.097 1.00 40.66 115 ARG A CA 1
ATOM 906 C C . ARG A 1 115 ? 19.750 3.954 -12.569 1.00 40.66 115 ARG A C 1
ATOM 908 O O . ARG A 1 115 ? 19.813 3.111 -13.457 1.00 40.66 115 ARG A O 1
ATOM 915 N N . ALA A 1 116 ? 19.941 5.252 -12.855 1.00 33.81 116 ALA A N 1
ATOM 916 C CA . ALA A 1 116 ? 20.669 5.692 -14.069 1.00 33.81 116 ALA A CA 1
ATOM 917 C C . ALA A 1 116 ? 21.170 7.144 -13.951 1.00 33.81 116 ALA A C 1
ATOM 919 O O . ALA A 1 116 ? 20.381 8.037 -13.629 1.00 33.81 116 ALA A O 1
ATOM 920 N N . GLY A 1 117 ? 22.462 7.342 -14.236 1.00 36.06 117 GLY A N 1
ATOM 921 C CA . GLY A 1 117 ? 23.238 8.565 -14.024 1.00 36.06 117 GLY A CA 1
ATOM 922 C C . GLY A 1 117 ? 22.820 9.832 -14.791 1.00 36.06 117 GLY A C 1
ATOM 923 O O . GLY A 1 117 ? 22.264 9.807 -15.891 1.00 36.06 117 GLY A O 1
ATOM 924 N N . ASP A 1 118 ? 23.084 10.941 -14.106 1.00 40.84 118 ASP A N 1
ATOM 925 C CA . ASP A 1 118 ? 23.623 12.264 -14.467 1.00 40.84 118 ASP A CA 1
ATOM 926 C C . ASP A 1 118 ? 23.351 13.028 -15.774 1.00 40.84 118 ASP A C 1
ATOM 928 O O . ASP A 1 118 ? 23.972 14.062 -15.993 1.00 40.84 118 ASP A O 1
ATOM 932 N N . ARG A 1 119 ? 22.366 12.682 -16.610 1.00 37.69 119 ARG A N 1
ATOM 933 C CA . ARG A 1 119 ? 21.956 13.613 -17.703 1.00 37.69 119 ARG A CA 1
ATOM 934 C C . ARG A 1 119 ? 20.466 13.942 -17.816 1.00 37.69 119 ARG A C 1
ATOM 936 O O . ARG A 1 119 ? 20.067 14.649 -18.731 1.00 37.69 119 ARG A O 1
ATOM 943 N N . ARG A 1 120 ? 19.613 13.469 -16.899 1.00 48.09 120 ARG A N 1
ATOM 944 C CA . ARG A 1 120 ? 18.137 13.474 -17.074 1.00 48.09 120 ARG A CA 1
ATOM 945 C C . ARG A 1 120 ? 17.355 14.197 -15.961 1.00 48.09 120 ARG A C 1
ATOM 947 O O . ARG A 1 120 ? 16.256 13.787 -15.593 1.00 48.09 120 ARG A O 1
ATOM 954 N N . ASN A 1 121 ? 17.922 15.279 -15.420 1.00 49.28 121 ASN A N 1
ATOM 955 C CA . ASN A 1 121 ? 17.461 15.934 -14.187 1.00 49.28 121 ASN A CA 1
ATOM 956 C C . ASN A 1 121 ? 16.194 16.808 -14.296 1.00 49.28 121 ASN A C 1
ATOM 958 O O . ASN A 1 121 ? 15.562 17.031 -13.270 1.00 49.28 121 ASN A O 1
ATOM 962 N N . PHE A 1 122 ? 15.775 17.288 -15.474 1.00 37.12 122 PHE A N 1
ATOM 963 C CA . PHE A 1 122 ? 14.685 18.282 -15.554 1.00 37.12 122 PHE A CA 1
ATOM 964 C C . PHE A 1 122 ? 13.278 17.653 -15.546 1.00 37.12 122 PHE A C 1
ATOM 966 O O . PHE A 1 122 ? 12.482 17.933 -14.653 1.00 37.12 122 PHE A O 1
ATOM 973 N N . PHE A 1 123 ? 12.990 16.709 -16.451 1.00 38.78 123 PHE A N 1
ATOM 974 C CA . PHE A 1 123 ? 11.692 16.016 -16.495 1.00 38.78 123 PHE A CA 1
ATOM 975 C C . PHE A 1 123 ? 11.446 15.107 -15.281 1.00 38.78 123 PHE A C 1
ATOM 977 O O . PHE A 1 123 ? 10.316 15.034 -14.809 1.00 38.78 123 PHE A O 1
ATOM 984 N N . ARG A 1 124 ? 12.488 14.486 -14.700 1.00 48.53 124 ARG A N 1
ATOM 985 C CA . ARG A 1 124 ? 12.375 13.752 -13.421 1.00 48.53 124 ARG A CA 1
ATOM 986 C C . ARG A 1 124 ? 12.082 14.677 -12.234 1.00 48.53 124 ARG A C 1
ATOM 988 O O . ARG A 1 124 ? 11.297 14.301 -11.367 1.00 48.53 124 ARG A O 1
ATOM 995 N N . ARG A 1 125 ? 12.650 15.895 -12.197 1.00 40.53 125 ARG A N 1
ATOM 996 C CA . ARG A 1 125 ? 12.302 16.921 -11.187 1.00 40.53 125 ARG A CA 1
ATOM 997 C C . ARG A 1 125 ? 10.861 17.404 -11.333 1.00 40.53 125 ARG A C 1
ATOM 999 O O . ARG A 1 125 ? 10.210 17.634 -10.317 1.00 40.53 125 ARG A O 1
ATOM 1006 N N . ILE A 1 126 ? 10.385 17.549 -12.571 1.00 39.62 126 ILE A N 1
ATOM 1007 C CA . ILE A 1 126 ? 9.032 18.026 -12.890 1.00 39.62 126 ILE A CA 1
ATOM 1008 C C . ILE A 1 126 ? 7.980 16.942 -12.612 1.00 39.62 126 ILE A C 1
ATOM 1010 O O . ILE A 1 126 ? 6.971 17.228 -11.974 1.00 39.62 126 ILE A O 1
ATOM 1014 N N . LEU A 1 127 ? 8.228 15.692 -13.017 1.00 43.66 127 LEU A N 1
ATOM 1015 C CA . LEU A 1 127 ? 7.304 14.560 -12.838 1.00 43.66 127 LEU A CA 1
ATOM 1016 C C . LEU A 1 127 ? 7.462 13.837 -11.489 1.00 43.66 127 LEU A C 1
ATOM 1018 O O . LEU A 1 127 ? 6.634 12.997 -11.152 1.00 43.66 127 LEU A O 1
ATOM 1022 N N . ARG A 1 128 ? 8.485 14.192 -10.695 1.00 50.78 128 ARG A N 1
ATOM 1023 C CA . ARG A 1 128 ? 8.714 13.741 -9.306 1.00 50.78 128 ARG A CA 1
ATOM 1024 C C . ARG A 1 128 ? 8.578 12.222 -9.125 1.00 50.78 128 ARG A C 1
ATOM 1026 O O . ARG A 1 128 ? 7.949 11.743 -8.181 1.00 50.78 128 ARG A O 1
ATOM 1033 N N . THR A 1 129 ? 9.214 11.485 -10.030 1.00 51.84 129 THR A N 1
ATOM 1034 C CA . THR A 1 129 ? 9.312 10.021 -10.061 1.00 51.84 129 THR A CA 1
ATOM 1035 C C . THR A 1 129 ? 9.869 9.473 -8.746 1.00 51.84 129 THR A C 1
ATOM 1037 O O . THR A 1 129 ? 11.029 9.730 -8.420 1.00 51.84 129 THR A O 1
ATOM 1040 N N . ARG A 1 130 ? 9.063 8.731 -7.972 1.00 58.25 130 ARG A N 1
ATOM 1041 C CA . ARG A 1 130 ? 9.541 8.026 -6.770 1.00 58.25 130 ARG A CA 1
ATOM 1042 C C . ARG A 1 130 ? 9.985 6.630 -7.141 1.00 58.25 130 ARG A C 1
ATOM 1044 O O . ARG A 1 130 ? 9.140 5.797 -7.436 1.00 58.25 130 ARG A O 1
ATOM 1051 N N . ASN A 1 131 ? 11.278 6.365 -7.068 1.00 74.00 131 ASN A N 1
ATOM 1052 C CA . ASN A 1 131 ? 11.789 5.030 -7.333 1.00 74.00 131 ASN A CA 1
ATOM 1053 C C . ASN A 1 131 ? 11.301 4.014 -6.290 1.00 74.00 131 ASN A C 1
ATOM 1055 O O . ASN A 1 131 ? 10.848 4.398 -5.208 1.00 74.00 131 ASN A O 1
ATOM 1059 N N . PHE A 1 132 ? 11.384 2.723 -6.615 1.00 82.44 132 PHE A N 1
ATOM 1060 C CA . PHE A 1 132 ? 10.910 1.644 -5.745 1.00 82.44 132 PHE A CA 1
ATOM 1061 C C . PHE A 1 132 ? 11.519 1.744 -4.336 1.00 82.44 132 PHE A C 1
ATOM 1063 O O . PHE A 1 132 ? 10.790 1.681 -3.347 1.00 82.44 132 PHE A O 1
ATOM 1070 N N . SER A 1 133 ? 12.821 2.022 -4.235 1.00 83.94 133 SER A N 1
ATOM 1071 C CA . SER A 1 133 ? 13.504 2.249 -2.956 1.00 83.94 133 SER A CA 1
ATOM 1072 C C . SER A 1 133 ? 12.873 3.352 -2.114 1.00 83.94 133 SER A C 1
ATOM 1074 O O . SER A 1 133 ? 12.602 3.131 -0.940 1.00 83.94 133 SER A O 1
ATOM 1076 N N . ALA A 1 134 ? 12.553 4.502 -2.709 1.00 84.50 134 ALA A N 1
ATOM 1077 C CA . ALA A 1 134 ? 11.949 5.627 -2.002 1.00 84.50 134 ALA A CA 1
ATOM 1078 C C . ALA A 1 134 ? 10.525 5.321 -1.504 1.00 84.50 134 ALA A C 1
ATOM 1080 O O . ALA A 1 134 ? 10.101 5.846 -0.474 1.00 84.50 134 ALA A O 1
ATOM 1081 N N . GLN A 1 135 ? 9.769 4.489 -2.227 1.00 89.00 135 GLN A N 1
ATOM 1082 C CA . GLN A 1 135 ? 8.456 4.019 -1.769 1.00 89.00 135 GLN A CA 1
ATOM 1083 C C . GLN A 1 135 ? 8.606 3.023 -0.612 1.00 89.00 135 GLN A C 1
ATOM 1085 O O . GLN A 1 135 ? 7.893 3.128 0.386 1.00 89.00 135 GLN A O 1
ATOM 1090 N N . VAL A 1 136 ? 9.589 2.121 -0.693 1.00 92.12 136 VAL A N 1
ATOM 1091 C CA . VAL A 1 136 ? 9.950 1.217 0.407 1.00 92.12 136 VAL A CA 1
ATOM 1092 C C . VAL A 1 136 ? 10.400 1.999 1.639 1.00 92.12 136 VAL A C 1
ATOM 1094 O O . VAL A 1 136 ? 9.920 1.712 2.729 1.00 92.12 136 VAL A O 1
ATOM 1097 N N . ASP A 1 137 ? 11.226 3.034 1.494 1.00 91.62 137 ASP A N 1
ATOM 1098 C CA . ASP A 1 137 ? 11.671 3.883 2.607 1.00 91.62 137 ASP A CA 1
ATOM 1099 C C . ASP A 1 137 ? 10.489 4.516 3.352 1.00 91.62 137 ASP A C 1
ATOM 1101 O O . ASP A 1 137 ? 10.492 4.608 4.581 1.00 91.62 137 ASP A O 1
ATOM 1105 N N . GLN A 1 138 ? 9.441 4.916 2.630 1.00 91.50 138 GLN A N 1
ATOM 1106 C CA . GLN A 1 138 ? 8.225 5.470 3.232 1.00 91.50 138 GLN A CA 1
ATOM 1107 C C . GLN A 1 138 ? 7.416 4.422 3.998 1.00 91.50 138 GLN A C 1
ATOM 1109 O O . GLN A 1 138 ? 6.878 4.722 5.063 1.00 91.50 138 GLN A O 1
ATOM 1114 N N . ILE A 1 139 ? 7.357 3.189 3.498 1.00 94.19 139 ILE A N 1
ATOM 1115 C CA . ILE A 1 139 ? 6.748 2.075 4.232 1.00 94.19 139 ILE A CA 1
ATOM 1116 C C . ILE A 1 139 ? 7.571 1.762 5.488 1.00 94.19 139 ILE A C 1
ATOM 1118 O O . ILE A 1 139 ? 7.018 1.671 6.583 1.00 94.19 139 ILE A O 1
ATOM 1122 N N . LEU A 1 140 ? 8.896 1.664 5.365 1.00 95.25 140 LEU A N 1
ATOM 1123 C CA . LEU A 1 140 ? 9.796 1.348 6.478 1.00 95.25 140 LEU A CA 1
ATOM 1124 C C . LEU A 1 140 ? 9.827 2.441 7.555 1.00 95.25 140 LEU A C 1
ATOM 1126 O O . LEU A 1 140 ? 10.054 2.129 8.723 1.00 95.25 140 LEU A O 1
ATOM 1130 N N . SER A 1 141 ? 9.581 3.699 7.186 1.00 92.06 141 SER A N 1
ATOM 1131 C CA . SER A 1 141 ? 9.482 4.838 8.113 1.00 92.06 141 SER A CA 1
ATOM 1132 C C . SER A 1 141 ? 8.066 5.088 8.639 1.00 92.06 141 SER A C 1
ATOM 1134 O O . SER A 1 141 ? 7.878 5.933 9.515 1.00 92.06 141 SER A O 1
ATOM 1136 N N . SER A 1 142 ? 7.061 4.349 8.158 1.00 90.12 142 SER A N 1
ATOM 1137 C CA . SER A 1 142 ? 5.689 4.494 8.640 1.00 90.12 142 SER A CA 1
ATOM 1138 C C . SER A 1 142 ? 5.580 4.135 10.126 1.00 90.12 142 SER A C 1
ATOM 1140 O O . SER A 1 142 ? 6.190 3.176 10.618 1.00 90.12 142 SER A O 1
ATOM 1142 N N . THR A 1 143 ? 4.774 4.907 10.861 1.00 87.12 143 THR A N 1
ATOM 1143 C CA . THR A 1 143 ? 4.481 4.634 12.275 1.00 87.12 143 THR A CA 1
ATOM 1144 C C . THR A 1 143 ? 3.804 3.274 12.434 1.00 87.12 143 THR A C 1
ATOM 1146 O O . THR A 1 143 ? 4.166 2.497 13.313 1.00 87.12 143 THR A O 1
ATOM 1149 N N . ARG A 1 144 ? 2.867 2.951 11.536 1.00 91.25 144 ARG A N 1
ATOM 1150 C CA . ARG A 1 144 ? 2.186 1.659 11.469 1.00 91.25 144 ARG A CA 1
ATOM 1151 C C . ARG A 1 144 ? 2.582 0.955 10.178 1.00 91.25 144 ARG A C 1
ATOM 1153 O O . ARG A 1 144 ? 2.216 1.409 9.100 1.00 91.25 144 ARG A O 1
ATOM 1160 N N . PHE A 1 145 ? 3.321 -0.146 10.316 1.00 95.00 145 PHE A N 1
ATOM 1161 C CA . PHE A 1 145 ? 3.705 -0.982 9.178 1.00 95.00 145 PHE A CA 1
ATOM 1162 C C . PHE A 1 145 ? 2.447 -1.576 8.516 1.00 95.00 145 PHE A C 1
ATOM 1164 O O . PHE A 1 145 ? 1.509 -1.856 9.250 1.00 95.00 145 PHE A O 1
ATOM 1171 N N . PRO A 1 146 ? 2.365 -1.767 7.194 1.00 96.69 146 PRO A N 1
ATOM 1172 C CA . PRO A 1 146 ? 1.171 -2.339 6.566 1.00 96.69 146 PRO A CA 1
ATOM 1173 C C . PRO A 1 146 ? 1.017 -3.846 6.824 1.00 96.69 146 PRO A C 1
ATOM 1175 O O . PRO A 1 146 ? 2.003 -4.578 6.809 1.00 96.69 146 PRO A O 1
ATOM 1178 N N . ASP A 1 147 ? -0.222 -4.316 6.977 1.00 97.38 147 ASP A N 1
ATOM 1179 C CA . ASP A 1 147 ? -0.556 -5.746 7.071 1.00 97.38 147 ASP A CA 1
ATOM 1180 C C . ASP A 1 147 ? -0.605 -6.410 5.678 1.00 97.38 147 ASP A C 1
ATOM 1182 O O . ASP A 1 147 ? -0.348 -7.606 5.536 1.00 97.38 147 ASP A O 1
ATOM 1186 N N . LEU A 1 148 ? -0.903 -5.628 4.633 1.00 97.50 148 LEU A N 1
ATOM 1187 C CA . LEU A 1 148 ? -0.891 -6.044 3.227 1.00 97.50 148 LEU A CA 1
ATOM 1188 C C . LEU A 1 148 ? -0.151 -5.004 2.381 1.00 97.50 148 LEU A C 1
ATOM 1190 O O . LEU A 1 148 ? -0.474 -3.821 2.444 1.00 97.50 148 LEU A O 1
ATOM 1194 N N . ILE A 1 149 ? 0.801 -5.441 1.559 1.00 96.94 149 ILE A N 1
ATOM 1195 C CA . ILE A 1 149 ? 1.524 -4.596 0.604 1.00 96.94 149 ILE A CA 1
ATOM 1196 C C . ILE A 1 149 ? 1.282 -5.127 -0.808 1.00 96.94 149 ILE A C 1
ATOM 1198 O O . ILE A 1 149 ? 1.661 -6.249 -1.137 1.00 96.94 149 ILE A O 1
ATOM 1202 N N . LEU A 1 150 ? 0.667 -4.301 -1.645 1.00 95.19 150 LEU A N 1
ATOM 1203 C CA . LEU A 1 150 ? 0.469 -4.539 -3.068 1.00 95.19 150 LEU A CA 1
ATOM 1204 C C . LEU A 1 150 ? 1.616 -3.891 -3.841 1.00 95.19 150 LEU A C 1
ATOM 1206 O O . LEU A 1 150 ? 1.840 -2.691 -3.710 1.00 95.19 150 LEU A O 1
ATOM 1210 N N . VAL A 1 151 ? 2.346 -4.665 -4.637 1.00 92.31 151 VAL A N 1
ATOM 1211 C CA . VAL A 1 151 ? 3.514 -4.184 -5.380 1.00 92.31 151 VAL A CA 1
ATOM 1212 C C . VAL A 1 151 ? 3.274 -4.362 -6.874 1.00 92.31 151 VAL A C 1
ATOM 1214 O O . VAL A 1 151 ? 3.292 -5.481 -7.383 1.00 92.31 151 VAL A O 1
ATOM 1217 N N . TRP A 1 152 ? 3.068 -3.250 -7.580 1.00 88.06 152 TRP A N 1
ATOM 1218 C CA . TRP A 1 152 ? 2.901 -3.223 -9.033 1.00 88.06 152 TRP A CA 1
ATOM 1219 C C . TRP A 1 152 ? 3.747 -2.108 -9.656 1.00 88.06 152 TRP A C 1
ATOM 1221 O O . TRP A 1 152 ? 3.270 -1.040 -10.035 1.00 88.06 152 TRP A O 1
ATOM 1231 N N . ILE A 1 153 ? 5.053 -2.354 -9.692 1.00 82.81 153 ILE A N 1
ATOM 1232 C CA . ILE A 1 153 ? 6.086 -1.416 -10.132 1.00 82.81 153 ILE A CA 1
ATOM 1233 C C . ILE A 1 153 ? 7.113 -2.156 -10.982 1.00 82.81 153 ILE A C 1
ATOM 1235 O O . ILE A 1 153 ? 7.440 -3.305 -10.690 1.00 82.81 153 ILE A O 1
ATOM 1239 N N . GLY A 1 154 ? 7.663 -1.483 -11.990 1.00 73.94 154 GLY A N 1
ATOM 1240 C CA . GLY A 1 154 ? 8.807 -1.995 -12.747 1.00 73.94 154 GLY A CA 1
ATOM 1241 C C . GLY A 1 154 ? 8.642 -1.965 -14.256 1.00 73.94 154 GLY A C 1
ATOM 1242 O O . GLY A 1 154 ? 9.588 -2.290 -14.969 1.00 73.94 154 GLY A O 1
ATOM 1243 N N . HIS A 1 155 ? 7.491 -1.523 -14.756 1.00 73.62 155 HIS A N 1
ATOM 1244 C CA . HIS A 1 155 ? 7.233 -1.472 -16.191 1.00 73.62 155 HIS A CA 1
ATOM 1245 C C . HIS A 1 155 ? 8.203 -0.505 -16.879 1.00 73.62 155 HIS A C 1
ATOM 1247 O O . HIS A 1 155 ? 8.832 -0.840 -17.876 1.00 73.62 155 HIS A O 1
ATOM 1253 N N . ASN A 1 156 ? 8.476 0.646 -16.262 1.00 65.31 156 ASN A N 1
ATOM 1254 C CA . ASN A 1 156 ? 9.441 1.620 -16.786 1.00 65.31 156 ASN A CA 1
ATOM 1255 C C . ASN A 1 156 ? 10.894 1.097 -16.857 1.00 65.31 156 ASN A C 1
ATOM 1257 O O . ASN A 1 156 ? 11.745 1.740 -17.466 1.00 65.31 156 ASN A O 1
ATOM 1261 N N . ASN A 1 157 ? 11.213 -0.033 -16.214 1.00 65.31 157 ASN A N 1
ATOM 1262 C CA . ASN A 1 157 ? 12.544 -0.646 -16.259 1.00 65.31 157 ASN A CA 1
ATOM 1263 C C . ASN A 1 157 ? 12.706 -1.660 -17.397 1.00 65.31 157 ASN A C 1
ATOM 1265 O O . ASN A 1 157 ? 13.842 -1.996 -17.732 1.00 65.31 157 ASN A O 1
ATOM 1269 N N . VAL A 1 158 ? 11.599 -2.146 -17.964 1.00 62.62 158 VAL A N 1
ATOM 1270 C CA . VAL A 1 158 ? 11.593 -3.106 -19.078 1.00 62.62 158 VAL A CA 1
ATOM 1271 C C . VAL A 1 158 ? 11.299 -2.454 -20.430 1.00 62.62 158 VAL A C 1
ATOM 1273 O O . VAL A 1 158 ? 11.345 -3.143 -21.444 1.00 62.62 158 VAL A O 1
ATOM 1276 N N . ASP A 1 159 ? 11.082 -1.134 -20.473 1.00 66.19 159 ASP A N 1
ATOM 1277 C CA . ASP A 1 159 ? 11.102 -0.346 -21.712 1.00 66.19 159 ASP A CA 1
ATOM 1278 C C . ASP A 1 159 ? 12.542 -0.253 -22.253 1.00 66.19 159 ASP A C 1
ATOM 1280 O O . ASP A 1 159 ? 13.307 0.679 -21.992 1.00 66.19 159 ASP A O 1
ATOM 1284 N N . TRP A 1 160 ? 12.951 -1.321 -22.933 1.00 63.91 160 TRP A N 1
ATOM 1285 C CA . TRP A 1 160 ? 14.322 -1.553 -23.376 1.00 63.91 160 TRP A CA 1
ATOM 1286 C C . TRP A 1 160 ? 14.685 -0.776 -24.646 1.00 63.91 160 TRP A C 1
ATOM 1288 O O . TRP A 1 160 ? 15.874 -0.502 -24.859 1.00 63.91 160 TRP A O 1
ATOM 1298 N N . ALA A 1 161 ? 13.678 -0.429 -25.457 1.00 64.81 161 ALA A N 1
ATOM 1299 C CA . ALA A 1 161 ? 13.809 0.300 -26.715 1.00 64.81 161 ALA A CA 1
ATOM 1300 C C . ALA A 1 161 ? 13.980 1.810 -26.484 1.00 64.81 161 ALA A C 1
ATOM 1302 O O . ALA A 1 161 ? 14.673 2.488 -27.248 1.00 64.81 161 ALA A O 1
ATOM 1303 N N . TRP A 1 162 ? 13.421 2.339 -25.392 1.00 58.12 162 TRP A N 1
ATOM 1304 C CA . TRP A 1 162 ? 13.583 3.739 -25.030 1.00 58.12 162 TRP A CA 1
ATOM 1305 C C . TRP A 1 162 ? 15.047 4.108 -24.748 1.00 58.12 162 TRP A C 1
ATOM 1307 O O . TRP A 1 162 ? 15.727 3.525 -23.895 1.00 58.12 162 TRP A O 1
ATOM 1317 N N . CYS A 1 163 ? 15.549 5.116 -25.470 1.00 56.47 163 CYS A N 1
ATOM 1318 C CA . CYS A 1 163 ? 16.954 5.541 -25.445 1.00 56.47 163 CYS A CA 1
ATOM 1319 C C . CYS A 1 163 ? 17.956 4.391 -25.696 1.00 56.47 163 CY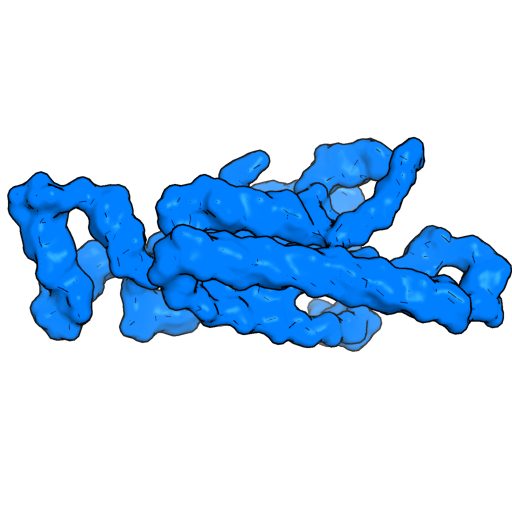S A C 1
ATOM 1321 O O . CYS A 1 163 ? 19.045 4.384 -25.111 1.00 56.47 163 CYS A O 1
ATOM 1323 N N . CYS A 1 164 ? 17.590 3.400 -26.513 1.00 64.94 164 CYS A N 1
ATOM 1324 C CA . CYS A 1 164 ? 18.510 2.350 -26.931 1.00 64.94 164 CYS A CA 1
ATOM 1325 C C . CYS A 1 164 ? 19.469 2.891 -28.013 1.00 64.94 164 CYS A C 1
ATOM 1327 O O . CYS A 1 164 ? 19.002 3.498 -28.979 1.00 64.94 164 CYS A O 1
ATOM 1329 N N . PRO A 1 165 ? 20.796 2.723 -27.863 1.00 75.31 165 PRO A N 1
ATOM 1330 C CA . PRO A 1 165 ? 21.743 3.003 -28.937 1.00 75.31 165 PRO A CA 1
ATOM 1331 C C . PRO A 1 165 ? 21.402 2.199 -30.207 1.00 75.31 165 PRO A C 1
ATOM 1333 O O . PRO A 1 165 ? 20.982 1.046 -30.080 1.00 75.31 165 PRO A O 1
ATOM 1336 N N . PRO A 1 166 ? 21.569 2.755 -31.423 1.00 75.00 166 PRO A N 1
ATOM 1337 C CA . PRO A 1 166 ? 21.213 2.058 -32.664 1.00 75.00 166 PRO A CA 1
ATOM 1338 C C . PRO A 1 166 ? 21.880 0.682 -32.831 1.00 75.00 166 PRO A C 1
ATOM 1340 O O . PRO A 1 166 ? 21.263 -0.249 -33.342 1.00 75.00 166 PRO A O 1
ATOM 1343 N N . ASP A 1 167 ? 23.117 0.534 -32.359 1.00 75.38 167 ASP A N 1
ATOM 1344 C CA . ASP A 1 167 ? 23.886 -0.713 -32.365 1.00 75.38 167 ASP A CA 1
ATOM 1345 C C . ASP A 1 167 ? 23.327 -1.765 -31.391 1.00 75.38 167 ASP A C 1
ATOM 1347 O O . ASP A 1 167 ? 23.300 -2.954 -31.710 1.00 75.38 167 ASP A O 1
ATOM 1351 N N . GLU A 1 168 ? 22.813 -1.336 -30.235 1.00 74.62 168 GLU A N 1
ATOM 1352 C CA . GLU A 1 168 ? 22.134 -2.218 -29.276 1.00 74.62 168 GLU A CA 1
ATOM 1353 C C . GLU A 1 168 ? 20.683 -2.523 -29.683 1.00 74.62 168 GLU A C 1
ATOM 1355 O O . GLU A 1 168 ? 20.147 -3.553 -29.289 1.00 74.62 168 GLU A O 1
ATOM 1360 N N . LEU A 1 169 ? 20.044 -1.675 -30.495 1.00 75.62 169 LEU A N 1
ATOM 1361 C CA . LEU A 1 169 ? 18.731 -1.946 -31.097 1.00 75.62 169 LEU A CA 1
ATOM 1362 C C . LEU A 1 169 ? 18.796 -3.103 -32.097 1.00 75.62 169 LEU A C 1
ATOM 1364 O O . LEU A 1 169 ? 17.897 -3.937 -32.128 1.00 75.62 169 LEU A O 1
ATOM 1368 N N . GLN A 1 170 ? 19.868 -3.165 -32.890 1.00 76.50 170 GLN A N 1
ATOM 1369 C CA . GLN A 1 170 ? 20.072 -4.230 -33.875 1.00 76.50 170 GLN A CA 1
ATOM 1370 C C . GLN A 1 170 ? 20.532 -5.555 -33.244 1.00 76.50 170 GLN A C 1
ATOM 1372 O O . GLN A 1 170 ? 20.415 -6.599 -33.882 1.00 76.50 170 GLN A O 1
ATOM 1377 N N . ARG A 1 171 ? 21.072 -5.525 -32.014 1.00 81.81 171 ARG A N 1
ATOM 1378 C CA . ARG A 1 171 ? 21.557 -6.698 -31.255 1.00 81.81 171 ARG A CA 1
ATOM 1379 C C . ARG A 1 171 ? 21.218 -6.569 -29.760 1.00 81.81 171 ARG A C 1
ATOM 1381 O O . ARG A 1 171 ? 22.104 -6.293 -28.937 1.00 81.81 171 ARG A O 1
ATOM 1388 N N . PRO A 1 172 ? 19.934 -6.711 -29.388 1.00 81.06 172 PRO A N 1
ATOM 1389 C CA . PRO A 1 172 ? 19.446 -6.344 -28.061 1.00 81.06 172 PRO A CA 1
ATOM 1390 C C . PRO A 1 172 ? 19.821 -7.341 -26.962 1.00 81.06 172 PRO A C 1
ATOM 1392 O O . PRO A 1 172 ? 19.695 -7.022 -25.781 1.00 81.06 172 PRO A O 1
ATOM 1395 N N . GLU A 1 173 ? 20.312 -8.534 -27.294 1.00 85.56 173 GLU A N 1
ATOM 1396 C CA . GLU A 1 173 ? 20.444 -9.668 -26.375 1.00 85.56 173 GLU A CA 1
ATOM 1397 C C . GLU A 1 173 ? 21.307 -9.325 -25.157 1.00 85.56 173 GLU A C 1
ATOM 1399 O O . GLU A 1 173 ? 20.900 -9.530 -24.010 1.00 85.56 173 GLU A O 1
ATOM 1404 N N . LYS A 1 174 ? 22.484 -8.728 -25.385 1.00 83.25 174 LYS A N 1
ATOM 1405 C CA . LYS A 1 174 ? 23.395 -8.331 -24.298 1.00 83.25 174 LYS A CA 1
ATOM 1406 C C . LYS A 1 174 ? 22.776 -7.252 -23.409 1.00 83.25 174 LYS A C 1
ATOM 1408 O O . LYS A 1 174 ? 22.969 -7.270 -22.192 1.00 83.25 174 LYS A O 1
ATOM 1413 N N . ARG A 1 175 ? 22.031 -6.310 -23.993 1.00 80.56 175 ARG A N 1
ATOM 1414 C CA . ARG A 1 175 ? 21.354 -5.240 -23.250 1.00 80.56 175 ARG A CA 1
ATOM 1415 C C . ARG A 1 175 ? 20.211 -5.803 -22.413 1.00 80.56 175 ARG A C 1
ATOM 1417 O O . ARG A 1 175 ? 20.157 -5.516 -21.220 1.00 80.56 175 ARG A O 1
ATOM 1424 N N . LEU A 1 176 ? 19.354 -6.633 -23.003 1.00 82.88 176 LEU A N 1
ATOM 1425 C CA . LEU A 1 176 ? 18.226 -7.278 -22.330 1.00 82.88 176 LEU A CA 1
ATOM 1426 C C . LEU A 1 176 ? 18.690 -8.130 -21.146 1.00 82.88 176 LEU A C 1
ATOM 1428 O O . LEU A 1 176 ? 18.134 -8.019 -20.055 1.00 82.88 176 LEU A O 1
ATOM 1432 N N . GLN A 1 177 ? 19.768 -8.903 -21.312 1.00 84.88 177 GLN A N 1
ATOM 1433 C CA . GLN A 1 177 ? 20.362 -9.673 -20.216 1.00 84.88 177 GLN A CA 1
ATOM 1434 C C . GLN A 1 177 ? 20.845 -8.774 -19.068 1.00 84.88 177 GLN A C 1
ATOM 1436 O O . GLN A 1 177 ? 20.581 -9.065 -17.898 1.00 84.88 177 GLN A O 1
ATOM 1441 N N . ARG A 1 178 ? 21.525 -7.659 -19.377 1.00 82.88 178 ARG A N 1
ATOM 1442 C CA . ARG A 1 178 ? 21.964 -6.692 -18.356 1.00 82.88 178 ARG A CA 1
ATOM 1443 C C . ARG A 1 178 ? 20.778 -6.036 -17.651 1.00 82.88 178 ARG A C 1
ATOM 1445 O O . ARG A 1 178 ? 20.777 -5.983 -16.424 1.00 82.88 178 ARG A O 1
ATOM 1452 N N . LEU A 1 179 ? 19.774 -5.580 -18.401 1.00 79.06 179 LEU A N 1
ATOM 1453 C CA . LEU A 1 179 ? 18.563 -4.964 -17.854 1.00 79.06 179 LEU A CA 1
ATOM 1454 C C . LEU A 1 179 ? 17.813 -5.931 -16.938 1.00 79.06 179 LEU A C 1
ATOM 1456 O O . LEU A 1 179 ? 17.513 -5.570 -15.804 1.00 79.06 179 LEU A O 1
ATOM 1460 N N . SER A 1 180 ? 17.600 -7.174 -17.378 1.00 82.81 180 SER A N 1
ATOM 1461 C CA . SER A 1 180 ? 16.977 -8.217 -16.559 1.00 82.81 180 SER A CA 1
ATOM 1462 C C . SER A 1 180 ? 17.761 -8.467 -15.268 1.00 82.81 180 SER A C 1
ATOM 1464 O O . SER A 1 180 ? 17.170 -8.529 -14.189 1.00 82.81 180 SER A O 1
ATOM 1466 N N . LYS A 1 181 ? 19.097 -8.555 -15.344 1.00 85.69 181 LYS A N 1
ATOM 1467 C CA . LYS A 1 181 ? 19.945 -8.776 -14.166 1.00 85.69 181 LYS A CA 1
ATOM 1468 C C . LYS A 1 181 ? 19.857 -7.617 -13.171 1.00 85.69 181 LYS A C 1
ATOM 1470 O O . LYS A 1 181 ? 19.694 -7.876 -11.980 1.00 85.69 181 LYS A O 1
ATOM 1475 N N . CYS A 1 182 ? 19.953 -6.372 -13.641 1.00 81.06 182 CYS A N 1
ATOM 1476 C CA . CYS A 1 182 ? 19.817 -5.188 -12.790 1.00 81.06 182 CYS A CA 1
ATOM 1477 C C . CYS A 1 182 ? 18.420 -5.123 -12.166 1.00 81.06 182 CYS A C 1
ATOM 1479 O O . CYS A 1 182 ? 18.311 -5.076 -10.946 1.00 81.06 182 CYS A O 1
ATOM 1481 N N . PHE A 1 183 ? 17.370 -5.260 -12.983 1.00 83.31 183 PHE A N 1
ATOM 1482 C CA . PHE A 1 183 ? 15.983 -5.280 -12.524 1.00 83.31 183 PHE A CA 1
ATOM 1483 C C . PHE A 1 183 ? 15.769 -6.312 -11.419 1.00 83.31 183 PHE A C 1
ATOM 1485 O O . PHE A 1 183 ? 15.272 -5.983 -10.346 1.00 83.31 183 PHE A O 1
ATOM 1492 N N . ARG A 1 184 ? 16.211 -7.555 -11.642 1.00 87.31 184 ARG A N 1
ATOM 1493 C CA . ARG A 1 184 ? 16.103 -8.628 -10.652 1.00 87.31 184 ARG A CA 1
ATOM 1494 C C . ARG A 1 184 ? 16.820 -8.273 -9.354 1.00 87.31 184 ARG A C 1
ATOM 1496 O O . ARG A 1 184 ? 16.263 -8.506 -8.284 1.00 87.31 184 ARG A O 1
ATOM 1503 N N . ASN A 1 185 ? 18.045 -7.758 -9.434 1.00 86.75 185 ASN A N 1
ATOM 1504 C CA . ASN A 1 185 ? 18.846 -7.436 -8.255 1.00 86.75 185 ASN A CA 1
ATOM 1505 C C . ASN A 1 185 ? 18.195 -6.328 -7.425 1.00 86.75 185 ASN A C 1
ATOM 1507 O O . ASN A 1 185 ? 17.991 -6.507 -6.224 1.00 86.75 185 ASN A O 1
ATOM 1511 N N . ASP A 1 186 ? 17.820 -5.232 -8.077 1.00 84.94 186 ASP A N 1
ATOM 1512 C CA . ASP A 1 186 ? 17.236 -4.065 -7.427 1.00 84.94 186 ASP A CA 1
ATOM 1513 C C . ASP A 1 186 ? 15.859 -4.404 -6.833 1.00 84.94 186 ASP A C 1
ATOM 1515 O O . ASP A 1 186 ? 15.585 -4.115 -5.666 1.00 84.94 186 ASP A O 1
ATOM 1519 N N . TYR A 1 187 ? 15.020 -5.134 -7.576 1.00 89.31 187 TYR A N 1
ATOM 1520 C CA . TYR A 1 187 ? 13.718 -5.595 -7.090 1.00 89.31 187 TYR A CA 1
ATOM 1521 C C . TYR A 1 187 ? 13.861 -6.539 -5.890 1.00 89.31 187 TYR A C 1
ATOM 1523 O O . TYR A 1 187 ? 13.204 -6.360 -4.862 1.00 89.31 187 TYR A O 1
ATOM 1531 N N . THR A 1 188 ? 14.772 -7.516 -5.979 1.00 92.56 188 THR A N 1
ATOM 1532 C CA . THR A 1 188 ? 15.058 -8.457 -4.883 1.00 92.56 188 THR A CA 1
ATOM 1533 C C . THR A 1 188 ? 15.537 -7.718 -3.640 1.00 92.56 188 THR A C 1
ATOM 1535 O O . THR A 1 188 ? 15.110 -8.040 -2.531 1.00 92.56 188 THR A O 1
ATOM 1538 N N . GLN A 1 189 ? 16.405 -6.717 -3.806 1.00 93.56 189 GLN A N 1
ATOM 1539 C CA . GLN A 1 189 ? 16.880 -5.896 -2.701 1.00 93.56 189 GLN A CA 1
ATOM 1540 C C . GLN A 1 189 ? 15.710 -5.205 -1.995 1.00 93.56 189 GLN A C 1
ATOM 1542 O O . GLN A 1 189 ? 15.600 -5.301 -0.775 1.00 93.56 189 GLN A O 1
ATOM 1547 N N . GLN A 1 190 ? 14.812 -4.556 -2.737 1.00 94.31 190 GLN A N 1
ATOM 1548 C CA . GLN A 1 190 ? 13.688 -3.833 -2.143 1.00 94.31 190 GLN A CA 1
ATOM 1549 C C . GLN A 1 190 ? 12.672 -4.760 -1.456 1.00 94.31 190 GLN A C 1
ATOM 1551 O O . GLN A 1 190 ? 12.231 -4.463 -0.344 1.00 94.31 190 GLN A O 1
ATOM 1556 N N . ILE A 1 191 ? 12.366 -5.925 -2.037 1.00 95.69 191 ILE A N 1
ATOM 1557 C CA . ILE A 1 191 ? 11.504 -6.926 -1.387 1.00 95.69 191 ILE A CA 1
ATOM 1558 C C . ILE A 1 191 ? 12.142 -7.451 -0.095 1.00 95.69 191 ILE A C 1
ATOM 1560 O O . ILE A 1 191 ? 11.476 -7.522 0.938 1.00 95.69 191 ILE A O 1
ATOM 1564 N N . ARG A 1 192 ? 13.450 -7.746 -0.103 1.00 97.19 192 ARG A N 1
ATOM 1565 C CA . ARG A 1 192 ? 14.176 -8.161 1.110 1.00 97.19 192 ARG A CA 1
ATOM 1566 C C . ARG A 1 192 ? 14.123 -7.101 2.203 1.00 97.19 192 ARG A C 1
ATOM 1568 O O . ARG A 1 192 ? 13.977 -7.455 3.366 1.00 97.19 192 ARG A O 1
ATOM 1575 N N . ARG A 1 193 ? 14.201 -5.817 1.847 1.00 97.44 193 ARG A N 1
ATOM 1576 C CA . ARG A 1 193 ? 14.074 -4.715 2.812 1.00 97.44 193 ARG A CA 1
ATOM 1577 C C . ARG A 1 193 ? 12.692 -4.677 3.462 1.00 97.44 193 ARG A C 1
ATOM 1579 O O . ARG A 1 193 ? 12.619 -4.494 4.672 1.00 97.44 193 ARG A O 1
ATOM 1586 N N . LEU A 1 194 ? 11.615 -4.891 2.701 1.00 97.44 194 LEU A N 1
ATOM 1587 C CA . LEU A 1 194 ? 10.257 -4.979 3.256 1.00 97.44 194 LEU A CA 1
ATOM 1588 C C . LEU A 1 194 ? 10.103 -6.174 4.204 1.00 97.44 194 LEU A C 1
ATOM 1590 O O . LEU A 1 194 ? 9.577 -6.013 5.304 1.00 97.44 194 LEU A O 1
ATOM 1594 N N . ILE A 1 195 ? 10.609 -7.347 3.810 1.00 97.75 195 ILE A N 1
ATOM 1595 C CA . ILE A 1 195 ? 10.583 -8.560 4.641 1.00 97.75 195 ILE A CA 1
ATOM 1596 C C . ILE A 1 195 ? 11.375 -8.343 5.935 1.00 97.75 195 ILE A C 1
ATOM 1598 O O . ILE A 1 195 ? 10.857 -8.597 7.019 1.00 97.75 195 ILE A O 1
ATOM 1602 N N . ALA A 1 196 ? 12.600 -7.822 5.834 1.00 97.69 196 ALA A N 1
ATOM 1603 C CA . ALA A 1 196 ? 13.432 -7.519 6.994 1.00 97.69 196 ALA A CA 1
ATOM 1604 C C . ALA A 1 196 ? 12.760 -6.485 7.910 1.00 97.69 196 ALA A C 1
ATOM 1606 O O . ALA A 1 196 ? 12.714 -6.677 9.119 1.00 97.69 196 ALA A O 1
ATOM 1607 N N . GLY A 1 197 ? 12.161 -5.432 7.343 1.00 96.62 197 GLY A N 1
ATOM 1608 C CA . GLY A 1 197 ? 11.413 -4.430 8.103 1.00 96.62 197 GLY A CA 1
ATOM 1609 C C . GLY A 1 197 ? 10.241 -5.024 8.890 1.00 96.62 197 GLY A C 1
ATOM 1610 O O . GLY A 1 197 ? 10.040 -4.666 10.052 1.00 96.62 197 GLY A O 1
ATOM 1611 N N . ALA A 1 198 ? 9.505 -5.964 8.293 1.00 96.81 198 ALA A N 1
ATOM 1612 C CA . ALA A 1 198 ? 8.441 -6.690 8.977 1.00 96.81 198 ALA A CA 1
ATOM 1613 C C . ALA A 1 198 ? 8.991 -7.591 10.096 1.00 96.81 198 ALA A C 1
ATOM 1615 O O . ALA A 1 198 ? 8.473 -7.564 11.210 1.00 96.81 198 ALA A O 1
ATOM 1616 N N . GLN A 1 199 ? 10.082 -8.322 9.839 1.00 96.88 199 GLN A N 1
ATOM 1617 C CA . GLN A 1 199 ? 10.744 -9.181 10.829 1.00 96.88 199 GLN A CA 1
ATOM 1618 C C . GLN A 1 199 ? 11.265 -8.391 12.033 1.00 96.88 199 GLN A C 1
ATOM 1620 O O . GLN A 1 199 ? 10.980 -8.759 13.170 1.00 96.88 199 GLN A O 1
ATOM 1625 N N . THR A 1 200 ? 11.967 -7.276 11.805 1.00 96.44 200 THR A N 1
ATOM 1626 C CA . THR A 1 200 ? 12.476 -6.400 12.874 1.00 96.44 200 THR A CA 1
ATOM 1627 C C . THR A 1 200 ? 11.350 -5.880 13.763 1.00 96.44 200 THR A C 1
ATOM 1629 O O . THR A 1 200 ? 11.525 -5.748 14.970 1.00 96.44 200 THR A O 1
ATOM 1632 N N . ARG A 1 201 ? 10.176 -5.611 13.183 1.00 94.81 201 ARG A N 1
ATOM 1633 C CA . ARG A 1 201 ? 8.985 -5.156 13.913 1.00 94.81 201 ARG A CA 1
ATOM 1634 C C . ARG A 1 201 ? 8.121 -6.303 14.452 1.00 94.81 201 ARG A C 1
ATOM 1636 O O . ARG A 1 201 ? 7.050 -6.027 14.983 1.00 94.81 201 ARG A O 1
ATOM 1643 N N . GLN A 1 202 ? 8.544 -7.560 14.278 1.00 95.88 202 GLN A N 1
ATOM 1644 C CA . GLN A 1 202 ? 7.765 -8.769 14.585 1.00 95.88 202 GLN A CA 1
ATOM 1645 C C . GLN A 1 202 ? 6.336 -8.715 14.016 1.00 95.88 202 GLN A C 1
ATOM 1647 O O . GLN A 1 202 ? 5.365 -9.151 14.633 1.00 95.88 202 GLN A O 1
ATOM 1652 N N . HIS A 1 203 ? 6.203 -8.140 12.821 1.00 95.44 203 HIS A N 1
ATOM 1653 C CA . HIS A 1 203 ? 4.928 -7.863 12.188 1.00 95.44 203 HIS A CA 1
ATOM 1654 C C . HIS A 1 203 ? 4.614 -8.894 11.102 1.00 95.44 203 HIS A C 1
ATOM 1656 O O . HIS A 1 203 ? 5.456 -9.203 10.258 1.00 95.44 203 HIS A O 1
ATOM 1662 N N . ARG A 1 204 ? 3.383 -9.413 11.096 1.00 96.00 204 ARG A N 1
ATOM 1663 C CA . ARG A 1 204 ? 2.904 -10.287 10.020 1.00 96.00 204 ARG A CA 1
ATOM 1664 C C . ARG A 1 204 ? 2.470 -9.424 8.843 1.00 96.00 204 ARG A C 1
ATOM 1666 O O . ARG A 1 204 ? 1.582 -8.598 8.998 1.00 96.00 204 ARG A O 1
ATOM 1673 N N . VAL A 1 205 ? 3.071 -9.649 7.681 1.00 97.00 205 VAL A N 1
ATOM 1674 C CA . VAL A 1 205 ? 2.738 -8.934 6.446 1.00 97.00 205 VAL A CA 1
ATOM 1675 C C . VAL A 1 205 ? 2.471 -9.922 5.318 1.00 97.00 205 VAL A C 1
ATOM 1677 O O . VAL A 1 205 ? 3.193 -10.907 5.163 1.00 97.00 205 VAL A O 1
ATOM 1680 N N . ALA A 1 206 ? 1.452 -9.641 4.512 1.00 97.75 206 ALA A N 1
ATOM 1681 C CA . ALA A 1 206 ? 1.271 -10.248 3.202 1.00 97.75 206 ALA A CA 1
ATOM 1682 C C . ALA A 1 206 ? 1.828 -9.306 2.127 1.00 97.75 206 ALA A C 1
ATOM 1684 O O . ALA A 1 206 ? 1.497 -8.122 2.107 1.00 97.75 206 ALA A O 1
ATOM 1685 N N . ILE A 1 207 ? 2.668 -9.816 1.226 1.00 97.00 207 ILE A N 1
ATOM 1686 C CA . ILE A 1 207 ? 3.200 -9.045 0.095 1.00 97.00 207 ILE A CA 1
ATOM 1687 C C . ILE A 1 207 ? 2.716 -9.707 -1.190 1.00 97.00 207 ILE A C 1
ATOM 1689 O O . ILE A 1 207 ? 3.041 -10.864 -1.450 1.00 97.00 207 ILE A O 1
ATOM 1693 N N . VAL A 1 208 ? 1.942 -8.974 -1.987 1.00 96.25 208 VAL A N 1
ATOM 1694 C CA . VAL A 1 208 ? 1.426 -9.429 -3.281 1.00 96.25 208 VAL A CA 1
ATOM 1695 C C . VAL A 1 208 ? 2.169 -8.688 -4.378 1.00 96.25 208 VAL A C 1
ATOM 1697 O O . VAL A 1 208 ? 2.096 -7.463 -4.465 1.00 96.25 208 VAL A O 1
ATOM 1700 N N . VAL A 1 209 ? 2.881 -9.439 -5.213 1.00 92.75 209 VAL A N 1
ATOM 1701 C CA . VAL A 1 209 ? 3.618 -8.909 -6.360 1.00 92.75 209 VAL A CA 1
ATOM 1702 C C . VAL A 1 209 ? 2.831 -9.205 -7.628 1.00 92.75 209 VAL A C 1
ATOM 1704 O O . VAL A 1 209 ? 2.577 -10.365 -7.945 1.00 92.75 209 VAL A O 1
ATOM 1707 N N . TYR A 1 210 ? 2.453 -8.156 -8.349 1.00 88.75 210 TYR A N 1
ATOM 1708 C CA . TYR A 1 210 ? 1.792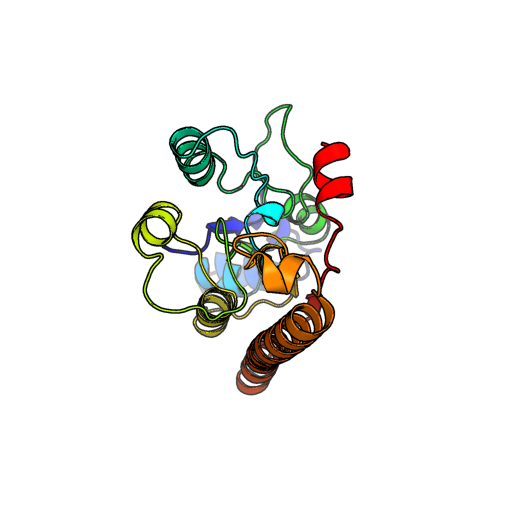 -8.282 -9.642 1.00 88.75 210 TYR A CA 1
ATOM 1709 C C . TYR A 1 210 ? 2.826 -8.476 -10.751 1.00 88.75 210 TYR A C 1
ATOM 1711 O O . TYR A 1 210 ? 3.900 -7.869 -10.731 1.00 88.75 210 TYR A O 1
ATOM 1719 N N . GLY A 1 211 ? 2.486 -9.321 -11.727 1.00 84.38 211 GLY A N 1
ATOM 1720 C CA . GLY A 1 211 ? 3.297 -9.514 -12.924 1.00 84.38 211 GLY A CA 1
ATOM 1721 C C . GLY A 1 211 ? 3.419 -8.230 -13.747 1.00 84.38 211 GLY A C 1
ATOM 1722 O O . GLY A 1 211 ? 2.562 -7.345 -13.686 1.00 84.38 211 GLY A O 1
ATOM 1723 N N . LEU A 1 212 ? 4.497 -8.145 -14.524 1.00 80.75 212 LEU A N 1
ATOM 1724 C CA . LEU A 1 212 ? 4.650 -7.088 -15.517 1.00 80.75 212 LEU A CA 1
ATOM 1725 C C . LEU A 1 212 ? 3.685 -7.340 -16.675 1.00 80.75 212 LEU A C 1
ATOM 1727 O O . LEU A 1 212 ? 3.501 -8.485 -17.091 1.00 80.75 212 LEU A O 1
ATOM 1731 N N . VAL A 1 213 ? 3.089 -6.271 -17.193 1.00 73.88 213 VAL A N 1
ATOM 1732 C CA . VAL A 1 213 ? 2.224 -6.337 -18.374 1.00 73.88 213 VAL A CA 1
ATOM 1733 C C . VAL A 1 213 ? 2.998 -6.008 -19.645 1.00 73.88 213 VAL A C 1
ATOM 1735 O O . VAL A 1 213 ? 3.953 -5.230 -19.620 1.00 73.88 213 VAL A O 1
ATOM 1738 N N . ASP A 1 214 ? 2.554 -6.579 -20.763 1.00 69.31 214 ASP A N 1
ATOM 1739 C CA . ASP A 1 214 ? 2.931 -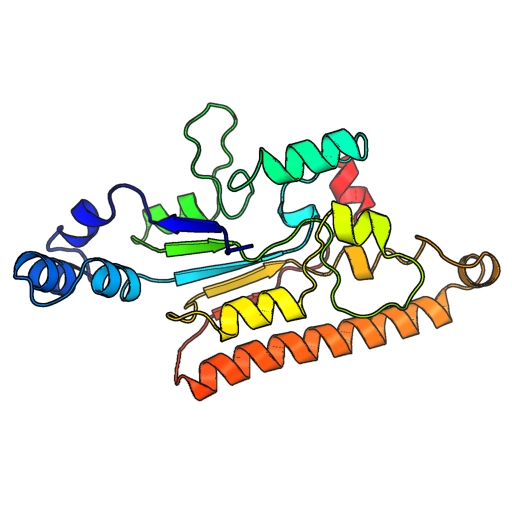6.085 -22.082 1.00 69.31 214 ASP A CA 1
ATOM 1740 C C . ASP A 1 214 ? 2.328 -4.687 -22.283 1.00 69.31 214 ASP A C 1
ATOM 1742 O O . ASP A 1 214 ? 1.106 -4.518 -22.278 1.00 69.31 214 ASP A O 1
ATOM 1746 N N . PHE A 1 215 ? 3.194 -3.686 -22.443 1.00 67.25 215 PHE A N 1
ATOM 1747 C CA . PHE A 1 215 ? 2.787 -2.302 -22.656 1.00 67.25 2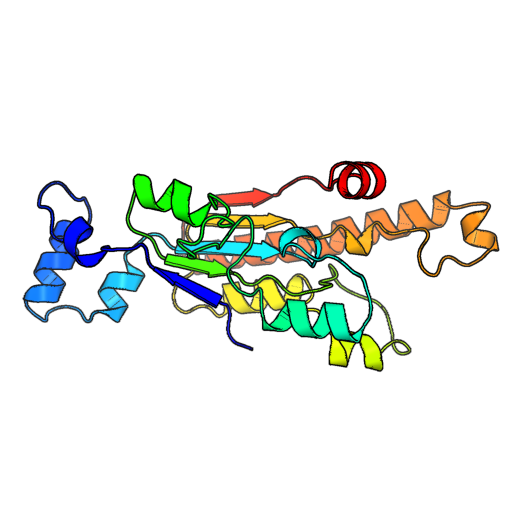15 PHE A CA 1
ATOM 1748 C C . PHE A 1 215 ? 1.936 -2.132 -23.908 1.00 67.25 215 PHE A C 1
ATOM 1750 O O . PHE A 1 215 ? 0.990 -1.347 -23.884 1.00 67.25 215 PHE A O 1
ATOM 1757 N N . GLU A 1 216 ? 2.261 -2.839 -24.991 1.00 64.69 216 GLU A N 1
ATOM 1758 C CA . GLU A 1 216 ? 1.550 -2.679 -26.255 1.00 64.69 216 GLU A CA 1
ATOM 1759 C C . GLU A 1 216 ? 0.103 -3.148 -26.104 1.00 64.69 216 GLU A C 1
ATOM 1761 O O . GLU A 1 216 ? -0.831 -2.393 -26.383 1.00 64.69 216 GLU A O 1
ATOM 1766 N N . SER A 1 217 ? -0.086 -4.359 -25.579 1.00 65.88 217 SER A N 1
ATOM 1767 C CA . SER A 1 217 ? -1.413 -4.895 -25.276 1.00 65.88 217 SER A CA 1
ATOM 1768 C C . SER A 1 217 ? -2.168 -4.035 -24.256 1.00 65.88 217 SER A C 1
ATOM 1770 O O . SER A 1 217 ? -3.358 -3.779 -24.432 1.00 65.88 217 SER A O 1
ATOM 1772 N N . PHE A 1 218 ? -1.485 -3.539 -23.217 1.00 65.44 218 PHE A N 1
ATOM 1773 C CA . PHE A 1 218 ? -2.094 -2.697 -22.185 1.00 65.44 218 PHE A CA 1
ATOM 1774 C C . PHE A 1 218 ? -2.621 -1.369 -22.742 1.00 65.44 218 PHE A C 1
ATOM 1776 O O . PHE A 1 218 ? -3.737 -0.972 -22.412 1.00 65.44 218 PHE A O 1
ATOM 1783 N N . PHE A 1 219 ? -1.851 -0.685 -23.595 1.00 65.19 219 PHE A N 1
ATOM 1784 C CA . PHE A 1 219 ? -2.288 0.574 -24.200 1.00 65.19 219 PHE A CA 1
ATOM 1785 C C . PHE A 1 219 ? -3.335 0.377 -25.298 1.00 65.19 219 PHE A C 1
ATOM 1787 O O . PHE A 1 219 ? -4.190 1.239 -25.445 1.00 65.19 219 PHE A O 1
ATOM 1794 N N . LYS A 1 220 ? -3.311 -0.736 -26.045 1.00 64.50 220 LYS A N 1
ATOM 1795 C CA . LYS A 1 220 ? -4.345 -1.042 -27.053 1.00 64.50 220 LYS A CA 1
ATOM 1796 C C . LYS A 1 220 ? -5.709 -1.363 -26.442 1.00 64.50 220 LYS A C 1
ATOM 1798 O O . LYS A 1 220 ? -6.726 -1.122 -27.079 1.00 64.50 220 LYS A O 1
ATOM 1803 N N . ALA A 1 221 ? -5.735 -1.940 -25.242 1.00 59.19 221 ALA A N 1
ATOM 1804 C CA . ALA A 1 221 ? -6.972 -2.304 -24.552 1.00 59.19 221 ALA A CA 1
ATOM 1805 C C . ALA A 1 221 ? -7.696 -1.109 -23.899 1.00 59.19 221 ALA A C 1
ATOM 1807 O O . ALA A 1 221 ? -8.771 -1.292 -23.328 1.00 59.19 221 ALA A O 1
ATOM 1808 N N . ARG A 1 222 ? -7.097 0.084 -23.937 1.00 56.22 222 ARG A N 1
ATOM 1809 C CA . ARG A 1 222 ? -7.534 1.286 -23.232 1.00 56.22 222 ARG A CA 1
ATOM 1810 C C . ARG A 1 222 ? -7.955 2.377 -24.208 1.00 56.22 222 ARG A C 1
ATOM 1812 O O . ARG A 1 222 ? -8.915 3.098 -23.861 1.00 56.22 222 ARG A O 1
#

Foldseek 3Di:
DAWDKDWQPPQLVQLCPPVHPNVVVSVCCVVVVDDPVVSQLPFAEEEEEEEQVQQVQDPPDLVVRLCCQPPSPQQGQAGNPDPDPSGHCHPSVVVSVVHTHMYTYLYFYGEALDDDDDDDPPSCVSRVHQYLQNSLVSQLPDPRHHQEYEYYYHLSLQVQVVVDDPVCVVVVVVVNVVSVVVSVVSVVVSVVSSVVSCVVVVHHHHYHYDDHDDPVVVVVVD

Secondary structure (DSSP, 8-state):
-PPEEEE-TTHHHHHHSTTSTTHHHHHHHHTTSS-HHHHHHHS-EEEEEE-SGGGT---S-HHHHHHHHHHSTTBSSS-B---STT----HHHHHHHHS--EEEE---TT--SS---SS-HHHHHHHT---HHHHHHHHHT-SS--SEEEEE--HHHH--STT--HHHHHS-HHHHHHHHHHHHHHHHHHHHHHHHHHHHTT---EEEEPPPPPHHHHHHT-

pLDDT: mean 78.85, std 17.89, range [33.81, 98.0]

Sequence (222 aa):
MKADSAVSTNYLERVADPASRFHPYYVAYKNGQITRTQLLARLPHVAMVGDSLSRDAYISSALGTFWRAHTRRGRDWFLDTDLASGSIYSVFKRLERFTPLVATEYGGMGALVDRAGDRRNFFRRILRTRNFSAQVDQILSSTRFPDLILVWIGHNNVDWAWCCPPDELQRPEKRLQRLSKCFRNDYTQQIRRLIAGAQTRQHRVAIVVYGLVDFESFFKAR

Radius of gyration: 19.9 Å; chains: 1; bounding box: 45×30×61 Å